Protein AF-0000000068892851 (afdb_homodimer)

Sequence (352 aa):
MAGFFKTVTFMVLVFAAVVSAEDYEVGDDAKWARPSDLEFYNTWASKKTFLVGDVLDFEFDAERHDVAIVTADEYENCEKETPLSLIKTSPAKIMLNDTGPIYFICTSADHCRFGQKLTVNVVDDASGAGGHSGAGTTAPTGSGETAAPLPAESTASSLGGASFMVALVSAAVALFMAGFFKTVTFMVLVFAAVVSAEDYEVGDDAKWARPSDLEFYNTWASKKTFLVGDVLDFEFDAERHDVAIVTADEYENCEKETPLSLIKTSPAKIMLNDTGPIYFICTSADHCRFGQKLTVNVVDDASGAGGHSGAGTTAPTGSGETAAPLPAESTASSLGGASFMVALVSAAVALF

Structure (mmCIF, N/CA/C/O backbone):
data_AF-0000000068892851-model_v1
#
loop_
_entity.id
_entity.type
_entity.pdbx_description
1 polymer 'BnaA02g04760D protein'
#
loop_
_atom_site.group_PDB
_atom_site.id
_atom_site.type_symbol
_atom_site.label_atom_id
_atom_site.label_alt_id
_atom_site.label_comp_id
_atom_site.label_asym_id
_atom_site.label_entity_id
_atom_site.label_seq_id
_atom_site.pdbx_PDB_ins_code
_atom_site.Cartn_x
_atom_site.Cartn_y
_atom_site.Cartn_z
_atom_site.occupancy
_atom_site.B_iso_or_equiv
_atom_site.auth_seq_id
_atom_site.auth_comp_id
_atom_site.auth_asym_id
_atom_site.auth_atom_id
_atom_site.pdbx_PDB_model_num
ATOM 1 N N . MET A 1 1 ? 22.141 58.062 37.875 1 38.12 1 MET A N 1
ATOM 2 C CA . MET A 1 1 ? 22.781 57.156 36.938 1 38.12 1 MET A CA 1
ATOM 3 C C . MET A 1 1 ? 21.984 55.875 36.812 1 38.12 1 MET A C 1
ATOM 5 O O . MET A 1 1 ? 22.047 55 37.656 1 38.12 1 MET A O 1
ATOM 9 N N . ALA A 1 2 ? 20.766 55.938 36.281 1 55.62 2 ALA A N 1
ATOM 10 C CA . ALA A 1 2 ? 19.859 54.844 35.969 1 55.62 2 ALA A CA 1
ATOM 11 C C . ALA A 1 2 ? 20.5 53.875 35 1 55.62 2 ALA A C 1
ATOM 13 O O . ALA A 1 2 ? 20.906 54.25 33.906 1 55.62 2 ALA A O 1
ATOM 14 N N . GLY A 1 3 ? 21.25 52.844 35.5 1 48.12 3 GLY A N 1
ATOM 15 C CA . GLY A 1 3 ? 21.859 51.781 34.719 1 48.12 3 GLY A CA 1
ATOM 16 C C . GLY A 1 3 ? 20.844 51.031 33.844 1 48.12 3 GLY A C 1
ATOM 17 O O . GLY A 1 3 ? 19.812 50.562 34.312 1 48.12 3 GLY A O 1
ATOM 18 N N . PHE A 1 4 ? 20.734 51.312 32.5 1 57 4 PHE A N 1
ATOM 19 C CA . PHE A 1 4 ? 20 50.562 31.484 1 57 4 PHE A CA 1
ATOM 20 C C . PHE A 1 4 ? 20.469 49.125 31.438 1 57 4 PHE A C 1
ATOM 22 O O . PHE A 1 4 ? 21.641 48.844 31.125 1 57 4 PHE A O 1
ATOM 29 N N . PHE A 1 5 ? 19.859 48.281 32.312 1 58.06 5 PHE A N 1
ATOM 30 C CA . PHE A 1 5 ? 20.078 46.844 32.125 1 58.06 5 PHE A CA 1
ATOM 31 C C . PHE A 1 5 ? 19.594 46.406 30.766 1 58.06 5 PHE A C 1
ATOM 33 O O . PHE A 1 5 ? 18.406 46.531 30.453 1 58.06 5 PHE A O 1
ATOM 40 N N . LYS A 1 6 ? 20.516 46.344 29.844 1 60.72 6 LYS A N 1
ATOM 41 C CA . LYS A 1 6 ? 20.219 45.75 28.547 1 60.72 6 LYS A CA 1
ATOM 42 C C . LYS A 1 6 ? 19.953 44.25 28.688 1 60.72 6 LYS A C 1
ATOM 44 O O . LYS A 1 6 ? 20.812 43.5 29.188 1 60.72 6 LYS A O 1
ATOM 49 N N . THR A 1 7 ? 18.672 43.781 28.672 1 60.72 7 THR A N 1
ATOM 50 C CA . THR A 1 7 ? 18.328 42.375 28.562 1 60.72 7 THR A CA 1
ATOM 51 C C . THR A 1 7 ? 18.688 41.812 27.188 1 60.72 7 THR A C 1
ATOM 53 O O . THR A 1 7 ? 18.234 42.344 26.172 1 60.72 7 THR A O 1
ATOM 56 N N . VAL A 1 8 ? 19.797 41.062 27.047 1 60.16 8 VAL A N 1
ATOM 57 C CA . VAL A 1 8 ? 20.094 40.312 25.844 1 60.16 8 VAL A CA 1
ATOM 58 C C . VAL A 1 8 ? 19.203 39.062 25.781 1 60.16 8 VAL A C 1
ATOM 60 O O . VAL A 1 8 ? 19.234 38.219 26.672 1 60.16 8 VAL A O 1
ATOM 63 N N . THR A 1 9 ? 18.062 39.094 25.031 1 60.22 9 THR A N 1
ATOM 64 C CA . THR A 1 9 ? 17.25 37.906 24.734 1 60.22 9 THR A CA 1
ATOM 65 C C . THR A 1 9 ? 17.953 37.031 23.719 1 60.22 9 THR A C 1
ATOM 67 O O . THR A 1 9 ? 18.25 37.469 22.594 1 60.22 9 THR A O 1
ATOM 70 N N . PHE A 1 10 ? 18.594 35.906 24.141 1 56.84 10 PHE A N 1
ATOM 71 C CA . PHE A 1 10 ? 19.141 34.906 23.234 1 56.84 10 PHE A CA 1
ATOM 72 C C . PHE A 1 10 ? 18.031 34.031 22.672 1 56.84 10 PHE A C 1
ATOM 74 O O . PHE A 1 10 ? 17.375 33.281 23.422 1 56.84 10 PHE A O 1
ATOM 81 N N . MET A 1 11 ? 17.5 34.281 21.5 1 56.59 11 MET A N 1
ATOM 82 C CA . MET A 1 11 ? 16.578 33.375 20.781 1 56.59 11 MET A CA 1
ATOM 83 C C . MET A 1 11 ? 17.297 32.125 20.297 1 56.59 11 MET A C 1
ATOM 85 O O . MET A 1 11 ? 18.234 32.219 19.5 1 56.59 11 MET A O 1
ATOM 89 N N . VAL A 1 12 ? 17.188 30.984 21.094 1 56.31 12 VAL A N 1
ATOM 90 C CA . VAL A 1 12 ? 17.688 29.688 20.609 1 56.31 12 VAL A CA 1
ATOM 91 C C . VAL A 1 12 ? 16.781 29.172 19.5 1 56.31 12 VAL A C 1
ATOM 93 O O . VAL A 1 12 ? 15.602 28.891 19.719 1 56.31 12 VAL A O 1
ATOM 96 N N . LEU A 1 13 ? 17.156 29.344 18.219 1 55.28 13 LEU A N 1
ATOM 97 C CA . LEU A 1 13 ? 16.5 28.703 17.078 1 55.28 13 LEU A CA 1
ATOM 98 C C . LEU A 1 13 ? 16.781 27.203 17.078 1 55.28 13 LEU A C 1
ATOM 100 O O . LEU A 1 13 ? 17.922 26.781 16.891 1 55.28 13 LEU A O 1
ATOM 104 N N . VAL A 1 14 ? 15.906 26.391 17.812 1 56.41 14 VAL A N 1
ATOM 105 C CA . VAL A 1 14 ? 16 24.953 17.703 1 56.41 14 VAL A CA 1
ATOM 106 C C . VAL A 1 14 ? 15.547 24.5 16.312 1 56.41 14 VAL A C 1
ATOM 108 O O . VAL A 1 14 ? 14.383 24.688 15.953 1 56.41 14 VAL A O 1
ATOM 111 N N . PHE A 1 15 ? 16.469 24.266 15.375 1 52.94 15 PHE A N 1
ATOM 112 C CA . PHE A 1 15 ? 16.172 23.656 14.086 1 52.94 15 PHE A CA 1
ATOM 113 C C . PHE A 1 15 ? 15.852 22.172 14.242 1 52.94 15 PHE A C 1
ATOM 115 O O . PHE A 1 15 ? 16.766 21.359 14.461 1 52.94 15 PHE A O 1
ATOM 122 N N . ALA A 1 16 ? 14.641 21.812 14.734 1 54.81 16 ALA A N 1
ATOM 123 C CA . ALA A 1 16 ? 14.273 20.406 14.672 1 54.81 16 ALA A CA 1
ATOM 124 C C . ALA A 1 16 ? 14.258 19.906 13.234 1 54.81 16 ALA A C 1
ATOM 126 O O . ALA A 1 16 ? 13.555 20.453 12.383 1 54.81 16 ALA A O 1
ATOM 127 N N . ALA A 1 17 ? 15.344 19.156 12.844 1 54.91 17 ALA A N 1
ATOM 128 C CA . ALA A 1 17 ? 15.344 18.516 11.539 1 54.91 17 ALA A CA 1
ATOM 129 C C . ALA A 1 17 ? 14.125 17.609 11.367 1 54.91 17 ALA A C 1
ATOM 131 O O . ALA A 1 17 ? 13.938 16.656 12.141 1 54.91 17 ALA A O 1
ATOM 132 N N . VAL A 1 18 ? 12.914 18.109 10.977 1 60.41 18 VAL A N 1
ATOM 133 C CA . VAL A 1 18 ? 11.766 17.297 10.617 1 60.41 18 VAL A CA 1
ATOM 134 C C . VAL A 1 18 ? 12.164 16.312 9.516 1 60.41 18 VAL A C 1
ATOM 136 O O . VAL A 1 18 ? 12.578 16.719 8.43 1 60.41 18 VAL A O 1
ATOM 139 N N . VAL A 1 19 ? 12.758 15.094 9.953 1 63.97 19 VAL A N 1
ATOM 140 C CA . VAL A 1 19 ? 12.992 14.07 8.945 1 63.97 19 VAL A CA 1
ATOM 141 C C . VAL A 1 19 ? 11.672 13.719 8.25 1 63.97 19 VAL A C 1
ATOM 143 O O . VAL A 1 19 ? 10.688 13.383 8.914 1 63.97 19 VAL A O 1
ATOM 146 N N . SER A 1 20 ? 11.484 14.258 7.047 1 76.81 20 SER A N 1
ATOM 147 C CA . SER A 1 20 ? 10.258 14.062 6.273 1 76.81 20 SER A CA 1
ATOM 148 C C . SER A 1 20 ? 10.273 12.734 5.531 1 76.81 20 SER A C 1
ATOM 150 O O . SER A 1 20 ? 11.32 12.305 5.035 1 76.81 20 SER A O 1
ATOM 152 N N . ALA A 1 21 ? 9.305 11.953 5.641 1 85.81 21 ALA A N 1
ATOM 153 C CA . ALA A 1 21 ? 9.07 10.75 4.836 1 85.81 21 ALA A CA 1
ATOM 154 C C . ALA A 1 21 ? 9.445 10.992 3.375 1 85.81 21 ALA A C 1
ATOM 156 O O . ALA A 1 21 ? 9.141 12.047 2.816 1 85.81 21 ALA A O 1
ATOM 157 N N . GLU A 1 22 ? 10.281 10.102 2.83 1 92.44 22 GLU A N 1
ATOM 158 C CA . GLU A 1 22 ? 10.703 10.203 1.436 1 92.44 22 GLU A CA 1
ATOM 159 C C . GLU A 1 22 ? 9.906 9.25 0.545 1 92.44 22 GLU A C 1
ATOM 161 O O . GLU A 1 22 ? 9.57 8.148 0.962 1 92.44 22 GLU A O 1
ATOM 166 N N . ASP A 1 23 ? 9.633 9.688 -0.634 1 94.81 23 ASP A N 1
ATOM 167 C CA . ASP A 1 23 ? 9.07 8.867 -1.704 1 94.81 23 ASP A CA 1
ATOM 168 C C . ASP A 1 23 ? 10.141 8.484 -2.727 1 94.81 23 ASP A C 1
ATOM 170 O O . ASP A 1 23 ? 10.672 9.352 -3.428 1 94.81 23 ASP A O 1
ATOM 174 N N . TYR A 1 24 ? 10.438 7.242 -2.801 1 98.06 24 TYR A N 1
ATOM 175 C CA . TYR A 1 24 ? 11.453 6.77 -3.734 1 98.06 24 TYR A CA 1
ATOM 176 C C . TYR A 1 24 ? 10.805 6.148 -4.969 1 98.06 24 TYR A C 1
ATOM 178 O O . TYR A 1 24 ? 10.023 5.203 -4.859 1 98.06 24 TYR A O 1
ATOM 186 N N . GLU A 1 25 ? 11.141 6.68 -6.121 1 98.44 25 GLU A N 1
ATOM 187 C CA . GLU A 1 25 ? 10.812 5.957 -7.348 1 98.44 25 GLU A CA 1
ATOM 188 C C . GLU A 1 25 ? 11.75 4.77 -7.555 1 98.44 25 GLU A C 1
ATOM 190 O O . GLU A 1 25 ? 12.945 4.949 -7.805 1 98.44 25 GLU A O 1
ATOM 195 N N . VAL A 1 26 ? 11.234 3.654 -7.473 1 98.88 26 VAL A N 1
ATOM 196 C CA . VAL A 1 26 ? 12.055 2.453 -7.566 1 98.88 26 VAL A CA 1
ATOM 197 C C . VAL A 1 26 ? 12.648 2.34 -8.969 1 98.88 26 VAL A C 1
ATOM 199 O O . VAL A 1 26 ? 11.914 2.344 -9.961 1 98.88 26 VAL A O 1
ATOM 202 N N . GLY A 1 27 ? 13.961 2.25 -9.023 1 98.81 27 GLY A N 1
ATOM 203 C CA . GLY A 1 27 ? 14.672 2.148 -10.289 1 98.81 27 GLY A CA 1
ATOM 204 C C . GLY A 1 27 ? 14.898 3.49 -10.953 1 98.81 27 GLY A C 1
ATOM 205 O O . GLY A 1 27 ? 15.539 3.566 -12.008 1 98.81 27 GLY A O 1
ATOM 206 N N . ASP A 1 28 ? 14.328 4.523 -10.398 1 98.31 28 ASP A N 1
ATOM 207 C CA . ASP A 1 28 ? 14.445 5.871 -10.953 1 98.31 28 ASP A CA 1
ATOM 208 C C . ASP A 1 28 ? 13.992 5.91 -12.406 1 98.31 28 ASP A C 1
ATOM 210 O O . ASP A 1 28 ? 12.875 5.512 -12.727 1 98.31 28 ASP A O 1
ATOM 214 N N . ASP A 1 29 ? 14.859 6.242 -13.328 1 97.94 29 ASP A N 1
ATOM 215 C CA . ASP A 1 29 ? 14.484 6.395 -14.727 1 97.94 29 ASP A CA 1
ATOM 216 C C . ASP A 1 29 ? 14.164 5.043 -15.359 1 97.94 29 ASP A C 1
ATOM 218 O O . ASP A 1 29 ? 13.367 4.961 -16.297 1 97.94 29 ASP A O 1
ATOM 222 N N . ALA A 1 30 ? 14.727 4.051 -14.844 1 98.38 30 ALA A N 1
ATOM 223 C CA . ALA A 1 30 ? 14.508 2.717 -15.398 1 98.38 30 ALA A CA 1
ATOM 224 C C . ALA A 1 30 ? 13.141 2.174 -15.008 1 98.38 30 ALA A C 1
ATOM 226 O O . ALA A 1 30 ? 12.656 1.201 -15.602 1 98.38 30 ALA A O 1
ATOM 227 N N . LYS A 1 31 ? 12.523 2.793 -14.008 1 98.69 31 LYS A N 1
ATOM 228 C CA . LYS A 1 31 ? 11.25 2.314 -13.477 1 98.69 31 LYS A CA 1
ATOM 229 C C . LYS A 1 31 ? 11.336 0.841 -13.086 1 98.69 31 LYS A C 1
ATOM 231 O O . LYS A 1 31 ? 12.43 0.312 -12.883 1 98.69 31 LYS A O 1
ATOM 236 N N . TRP A 1 32 ? 10.258 0.193 -12.742 1 98.94 32 TRP A N 1
ATOM 237 C CA . TRP A 1 32 ? 10.195 -1.222 -12.398 1 98.94 32 TRP A CA 1
ATOM 238 C C . TRP A 1 32 ? 9.922 -2.076 -13.625 1 98.94 32 TRP A C 1
ATOM 240 O O . TRP A 1 32 ? 8.773 -2.201 -14.062 1 98.94 32 TRP A O 1
ATOM 250 N N . ALA A 1 33 ? 10.93 -2.598 -14.18 1 98.81 33 ALA A N 1
ATOM 251 C CA . ALA A 1 33 ? 10.953 -3.438 -15.375 1 98.81 33 ALA A CA 1
ATOM 252 C C . ALA A 1 33 ? 12.102 -4.438 -15.328 1 98.81 33 ALA A C 1
ATOM 254 O O . ALA A 1 33 ? 12.977 -4.34 -14.469 1 98.81 33 ALA A O 1
ATOM 255 N N . ARG A 1 34 ? 12.039 -5.422 -16.219 1 98.5 34 ARG A N 1
ATOM 256 C CA . ARG A 1 34 ? 13.164 -6.352 -16.281 1 98.5 34 ARG A CA 1
ATOM 257 C C . ARG A 1 34 ? 14.453 -5.621 -16.641 1 98.5 34 ARG A C 1
ATOM 259 O O . ARG A 1 34 ? 14.547 -4.988 -17.688 1 98.5 34 ARG A O 1
ATOM 266 N N . PRO A 1 35 ? 15.469 -5.77 -15.828 1 98.56 35 PRO A N 1
ATOM 267 C CA . PRO A 1 35 ? 16.719 -5.055 -16.109 1 98.56 35 PRO A CA 1
ATOM 268 C C . PRO A 1 35 ? 17.688 -5.867 -16.953 1 98.56 35 PRO A C 1
ATOM 270 O O . PRO A 1 35 ? 17.469 -7.059 -17.188 1 98.56 35 PRO A O 1
ATOM 273 N N . SER A 1 36 ? 18.719 -5.109 -17.359 1 97.62 36 SER A N 1
ATOM 274 C CA . SER A 1 36 ? 19.781 -5.805 -18.078 1 97.62 36 SER A CA 1
ATOM 275 C C . SER A 1 36 ? 20.797 -6.418 -17.109 1 97.62 36 SER A C 1
ATOM 277 O O . SER A 1 36 ? 21.453 -7.406 -17.438 1 97.62 36 SER A O 1
ATOM 279 N N . ASP A 1 37 ? 20.891 -5.816 -15.969 1 98.12 37 ASP A N 1
ATOM 280 C CA . ASP A 1 37 ? 21.766 -6.285 -14.891 1 98.12 37 ASP A CA 1
ATOM 281 C C . ASP A 1 37 ? 20.953 -6.969 -13.789 1 98.12 37 ASP A C 1
ATOM 283 O O . ASP A 1 37 ? 20.031 -6.383 -13.234 1 98.12 37 ASP A O 1
ATOM 287 N N . LEU A 1 38 ? 21.391 -8.234 -13.414 1 98.38 38 LEU A N 1
ATOM 288 C CA . LEU A 1 38 ? 20.641 -9.031 -12.453 1 98.38 38 LEU A CA 1
ATOM 289 C C . LEU A 1 38 ? 20.578 -8.336 -11.094 1 98.38 38 LEU A C 1
ATOM 291 O O . LEU A 1 38 ? 19.672 -8.594 -10.305 1 98.38 38 LEU A O 1
ATOM 295 N N . GLU A 1 39 ? 21.578 -7.43 -10.773 1 98.62 39 GLU A N 1
ATOM 296 C CA . GLU A 1 39 ? 21.656 -6.805 -9.453 1 98.62 39 GLU A CA 1
ATOM 297 C C . GLU A 1 39 ? 21.203 -5.348 -9.508 1 98.62 39 GLU A C 1
ATOM 299 O O . GLU A 1 39 ? 21.453 -4.582 -8.57 1 98.62 39 GLU A O 1
ATOM 304 N N . PHE A 1 40 ? 20.562 -4.977 -10.547 1 98.88 40 PHE A N 1
ATOM 305 C CA . PHE A 1 40 ? 20.25 -3.574 -10.805 1 98.88 40 PHE A CA 1
ATOM 306 C C . PHE A 1 40 ? 19.516 -2.953 -9.625 1 98.88 40 PHE A C 1
ATOM 308 O O . PHE A 1 40 ? 19.938 -1.932 -9.086 1 98.88 40 PHE A O 1
ATOM 315 N N . TYR A 1 41 ? 18.438 -3.529 -9.188 1 98.94 41 TYR A N 1
ATOM 316 C CA . TYR A 1 41 ? 17.578 -2.916 -8.172 1 98.94 41 TYR A CA 1
ATOM 317 C C . TYR A 1 41 ? 18.25 -2.941 -6.805 1 98.94 41 TYR A C 1
ATOM 319 O O . TYR A 1 41 ? 18.094 -2.014 -6.012 1 98.94 41 TYR A O 1
ATOM 327 N N . ASN A 1 42 ? 18.969 -3.975 -6.531 1 98.88 42 ASN A N 1
ATOM 328 C CA . ASN A 1 42 ? 19.672 -4.004 -5.25 1 98.88 42 ASN A CA 1
ATOM 329 C C . ASN A 1 42 ? 20.797 -2.98 -5.211 1 98.88 42 ASN A C 1
ATOM 331 O O . ASN A 1 42 ? 21.078 -2.398 -4.164 1 98.88 42 ASN A O 1
ATOM 335 N N . THR A 1 43 ? 21.406 -2.801 -6.348 1 98.81 43 THR A N 1
ATOM 336 C CA . THR A 1 43 ? 22.391 -1.726 -6.438 1 98.81 43 THR A CA 1
ATOM 337 C C . THR A 1 43 ? 21.719 -0.366 -6.254 1 98.81 43 THR A C 1
ATOM 339 O O . THR A 1 43 ? 22.25 0.494 -5.535 1 98.81 43 THR A O 1
ATOM 342 N N . TRP A 1 44 ? 20.641 -0.116 -6.852 1 98.81 44 TRP A N 1
ATOM 343 C CA . TRP A 1 44 ? 19.844 1.095 -6.676 1 98.81 44 TRP A CA 1
ATOM 344 C C . TRP A 1 44 ? 19.531 1.335 -5.199 1 98.81 44 TRP A C 1
ATOM 346 O O . TRP A 1 44 ? 19.688 2.451 -4.699 1 98.81 44 TRP A O 1
ATOM 356 N N . ALA A 1 45 ? 19.156 0.275 -4.473 1 98.75 45 ALA A N 1
ATOM 357 C CA . ALA A 1 45 ? 18.734 0.377 -3.078 1 98.75 45 ALA A CA 1
ATOM 358 C C . ALA A 1 45 ? 19.922 0.608 -2.158 1 98.75 45 ALA A C 1
ATOM 360 O O . ALA A 1 45 ? 19.797 1.265 -1.12 1 98.75 45 ALA A O 1
ATOM 361 N N . SER A 1 46 ? 21.031 0.084 -2.539 1 98.19 46 SER A N 1
ATOM 362 C CA . SER A 1 46 ? 22.203 0.141 -1.677 1 98.19 46 SER A CA 1
ATOM 363 C C . SER A 1 46 ? 22.672 1.579 -1.47 1 98.19 46 SER A C 1
ATOM 365 O O . SER A 1 46 ? 23.453 1.861 -0.55 1 98.19 46 SER A O 1
ATOM 367 N N . LYS A 1 47 ? 22.188 2.482 -2.195 1 97.5 47 LYS A N 1
ATOM 368 C CA . LYS A 1 47 ? 22.609 3.879 -2.131 1 97.5 47 LYS A CA 1
ATOM 369 C C . LYS A 1 47 ? 21.656 4.707 -1.287 1 97.5 47 LYS A C 1
ATOM 371 O O . LYS A 1 47 ? 21.75 5.934 -1.238 1 97.5 47 LYS A O 1
ATOM 376 N N . LYS A 1 48 ? 20.812 4.031 -0.644 1 97.38 48 LYS A N 1
ATOM 377 C CA . LYS A 1 48 ? 19.75 4.715 0.085 1 97.38 48 LYS A CA 1
ATOM 378 C C . LYS A 1 48 ? 19.594 4.145 1.49 1 97.38 48 LYS A C 1
ATOM 380 O O . LYS A 1 48 ? 19.969 3 1.748 1 97.38 48 LYS A O 1
ATOM 385 N N . THR A 1 49 ? 19.109 4.992 2.369 1 96.44 49 THR A N 1
ATOM 386 C CA . THR A 1 49 ? 18.609 4.566 3.672 1 96.44 49 THR A CA 1
ATOM 387 C C . THR A 1 49 ? 17.094 4.676 3.734 1 96.44 49 THR A C 1
ATOM 389 O O . THR A 1 49 ? 16.547 5.762 3.557 1 96.44 49 THR A O 1
ATOM 392 N N . PHE A 1 50 ? 16.5 3.627 3.918 1 97.5 50 PHE A N 1
ATOM 393 C CA . PHE A 1 50 ? 15.039 3.586 3.971 1 97.5 50 PHE A CA 1
ATOM 394 C C . PHE A 1 50 ? 14.547 3.629 5.414 1 97.5 50 PHE A C 1
ATOM 396 O O . PHE A 1 50 ? 14.922 2.783 6.227 1 97.5 50 PHE A O 1
ATOM 403 N N . LEU A 1 51 ? 13.68 4.547 5.676 1 96.19 51 LEU A N 1
ATOM 404 C CA . LEU A 1 51 ? 13.156 4.742 7.027 1 96.19 51 LEU A CA 1
ATOM 405 C C . LEU A 1 51 ? 11.688 4.328 7.105 1 96.19 51 LEU A C 1
ATOM 407 O O . LEU A 1 51 ? 10.969 4.387 6.105 1 96.19 51 LEU A O 1
ATOM 411 N N . VAL A 1 52 ? 11.336 3.904 8.312 1 93.81 52 VAL A N 1
ATOM 412 C CA . VAL A 1 52 ? 9.906 3.732 8.547 1 93.81 52 VAL A CA 1
ATOM 413 C C . VAL A 1 52 ? 9.164 5.004 8.148 1 93.81 52 VAL A C 1
ATOM 415 O O . VAL A 1 52 ? 9.586 6.109 8.484 1 93.81 52 VAL A O 1
ATOM 418 N N . GLY A 1 53 ? 8.086 4.859 7.348 1 91.56 53 GLY A N 1
ATOM 419 C CA . GLY A 1 53 ? 7.305 5.996 6.891 1 91.56 53 GLY A CA 1
ATOM 420 C C . GLY A 1 53 ? 7.586 6.379 5.449 1 91.56 53 GLY A C 1
ATOM 421 O O . GLY A 1 53 ? 6.781 7.059 4.812 1 91.56 53 GLY A O 1
ATOM 422 N N . ASP A 1 54 ? 8.727 5.984 4.93 1 95.62 54 ASP A N 1
ATOM 423 C CA . ASP A 1 54 ? 9.023 6.207 3.518 1 95.62 54 ASP A CA 1
ATOM 424 C C . ASP A 1 54 ? 8.055 5.438 2.623 1 95.62 54 ASP A C 1
ATOM 426 O O . ASP A 1 54 ? 7.336 4.555 3.094 1 95.62 54 ASP A O 1
ATOM 430 N N . VAL A 1 55 ? 8.047 5.887 1.357 1 96.88 55 VAL A N 1
ATOM 431 C CA . VAL A 1 55 ? 7.191 5.238 0.37 1 96.88 55 VAL A CA 1
ATOM 432 C C . VAL A 1 55 ? 8.031 4.789 -0.825 1 96.88 55 VAL A C 1
ATOM 434 O O . VAL A 1 55 ? 8.898 5.527 -1.293 1 96.88 55 VAL A O 1
ATOM 437 N N . LEU A 1 56 ? 7.832 3.529 -1.23 1 98.56 56 LEU A N 1
ATOM 438 C CA . LEU A 1 56 ? 8.352 3.059 -2.512 1 98.56 56 LEU A CA 1
ATOM 439 C C . LEU A 1 56 ? 7.293 3.193 -3.604 1 98.56 56 LEU A C 1
ATOM 441 O O . LEU A 1 56 ? 6.172 2.705 -3.453 1 98.56 56 LEU A O 1
ATOM 445 N N . ASP A 1 57 ? 7.668 3.859 -4.645 1 98.31 57 ASP A N 1
ATOM 446 C CA . ASP A 1 57 ? 6.797 4.086 -5.797 1 98.31 57 ASP A CA 1
ATOM 447 C C . ASP A 1 57 ? 7.242 3.246 -6.992 1 98.31 57 ASP A C 1
ATOM 449 O O . ASP A 1 57 ? 8.258 3.541 -7.621 1 98.31 57 ASP A O 1
ATOM 453 N N . PHE A 1 58 ? 6.508 2.189 -7.336 1 98.75 58 PHE A N 1
ATOM 454 C CA . PHE A 1 58 ? 6.797 1.318 -8.469 1 98.75 58 PHE A CA 1
ATOM 455 C C . PHE A 1 58 ? 5.969 1.723 -9.688 1 98.75 58 PHE A C 1
ATOM 457 O O . PHE A 1 58 ? 4.762 1.484 -9.727 1 98.75 58 PHE A O 1
ATOM 464 N N . GLU A 1 59 ? 6.594 2.283 -10.617 1 98.62 59 GLU A N 1
ATOM 465 C CA . GLU A 1 59 ? 5.965 2.533 -11.914 1 98.62 59 GLU A CA 1
ATOM 466 C C . GLU A 1 59 ? 6.312 1.437 -12.914 1 98.62 59 GLU A C 1
ATOM 468 O O . GLU A 1 59 ? 7.484 1.087 -13.078 1 98.62 59 GLU A O 1
ATOM 473 N N . PHE A 1 60 ? 5.281 0.853 -13.555 1 98.75 60 PHE A N 1
ATOM 474 C CA . PHE A 1 60 ? 5.539 -0.259 -14.461 1 98.75 60 PHE A CA 1
ATOM 475 C C . PHE A 1 60 ? 4.43 -0.384 -15.5 1 98.75 60 PHE A C 1
ATOM 477 O O . PHE A 1 60 ? 3.391 0.269 -15.383 1 98.75 60 PHE A O 1
ATOM 484 N N . ASP A 1 61 ? 4.652 -1.142 -16.562 1 98.56 61 ASP A N 1
ATOM 485 C CA . ASP A 1 61 ? 3.619 -1.586 -17.484 1 98.56 61 ASP A CA 1
ATOM 486 C C . ASP A 1 61 ? 2.748 -2.674 -16.859 1 98.56 61 ASP A C 1
ATOM 488 O O . ASP A 1 61 ? 3.162 -3.83 -16.766 1 98.56 61 ASP A O 1
ATOM 492 N N . ALA A 1 62 ? 1.539 -2.303 -16.562 1 97.44 62 ALA A N 1
ATOM 493 C CA . ALA A 1 62 ? 0.666 -3.18 -15.781 1 97.44 62 ALA A CA 1
ATOM 494 C C . ALA A 1 62 ? 0.268 -4.41 -16.594 1 97.44 62 ALA A C 1
ATOM 496 O O . ALA A 1 62 ? -0.218 -5.398 -16.031 1 97.44 62 ALA A O 1
ATOM 497 N N . GLU A 1 63 ? 0.432 -4.395 -17.844 1 97.56 63 GLU A N 1
ATOM 498 C CA . GLU A 1 63 ? 0.158 -5.562 -18.688 1 97.56 63 GLU A CA 1
ATOM 499 C C . GLU A 1 63 ? 1.309 -6.562 -18.625 1 97.56 63 GLU A C 1
ATOM 501 O O . GLU A 1 63 ? 1.152 -7.719 -19.031 1 97.56 63 GLU A O 1
ATOM 506 N N . ARG A 1 64 ? 2.4 -6.168 -18.062 1 98.31 64 ARG A N 1
ATOM 507 C CA . ARG A 1 64 ? 3.594 -6.996 -18.203 1 98.31 64 ARG A CA 1
ATOM 508 C C . ARG A 1 64 ? 4.215 -7.297 -16.844 1 98.31 64 ARG A C 1
ATOM 510 O O . ARG A 1 64 ? 4.98 -8.258 -16.719 1 98.31 64 ARG A O 1
ATOM 517 N N . HIS A 1 65 ? 3.953 -6.383 -15.938 1 98.75 65 HIS A N 1
ATOM 518 C CA . HIS A 1 65 ? 4.641 -6.512 -14.656 1 98.75 65 HIS A CA 1
ATOM 519 C C . HIS A 1 65 ? 3.668 -6.352 -13.492 1 98.75 65 HIS A C 1
ATOM 521 O O . HIS A 1 65 ? 2.535 -5.906 -13.68 1 98.75 65 HIS A O 1
ATOM 527 N N . ASP A 1 66 ? 4.051 -6.758 -12.352 1 98.75 66 ASP A N 1
ATOM 528 C CA . ASP A 1 66 ? 3.396 -6.551 -11.062 1 98.75 66 ASP A CA 1
ATOM 529 C C . ASP A 1 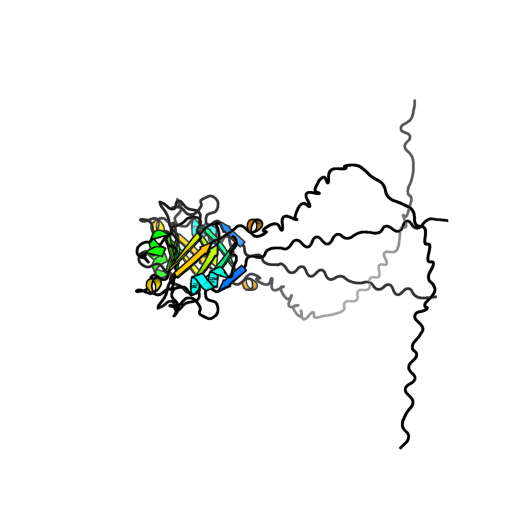66 ? 4.426 -6.375 -9.945 1 98.75 66 ASP A C 1
ATOM 531 O O . ASP A 1 66 ? 5.629 -6.336 -10.203 1 98.75 66 ASP A O 1
ATOM 535 N N . VAL A 1 67 ? 3.975 -6.105 -8.742 1 98.88 67 VAL A N 1
ATOM 536 C CA . VAL A 1 67 ? 4.836 -6.043 -7.566 1 98.88 67 VAL A CA 1
ATOM 537 C C . VAL A 1 67 ? 4.305 -6.98 -6.484 1 98.88 67 VAL A C 1
ATOM 539 O O . VAL A 1 67 ? 3.17 -6.832 -6.027 1 98.88 67 VAL A O 1
ATOM 542 N N . ALA A 1 68 ? 5.156 -7.902 -6.094 1 98.81 68 ALA A N 1
ATOM 543 C CA . ALA A 1 68 ? 4.809 -8.805 -5 1 98.81 68 ALA A CA 1
ATOM 544 C C . ALA A 1 68 ? 5.789 -8.672 -3.84 1 98.81 68 ALA A C 1
ATOM 546 O O . ALA A 1 68 ? 6.988 -8.477 -4.055 1 98.81 68 ALA A O 1
ATOM 547 N N . ILE A 1 69 ? 5.254 -8.703 -2.674 1 98.69 69 ILE A N 1
ATOM 548 C CA . ILE A 1 69 ? 6.07 -8.922 -1.485 1 98.69 69 ILE A CA 1
ATOM 549 C C . ILE A 1 69 ? 6.047 -10.406 -1.112 1 98.69 69 ILE A C 1
ATOM 551 O O . ILE A 1 69 ? 4.977 -11.016 -1.036 1 98.69 69 ILE A O 1
ATOM 555 N N . VAL A 1 70 ? 7.262 -10.93 -0.931 1 98.75 70 VAL A N 1
ATOM 556 C CA . VAL A 1 70 ? 7.391 -12.359 -0.688 1 98.75 70 VAL A CA 1
ATOM 557 C C . VAL A 1 70 ? 8.297 -12.602 0.513 1 98.75 70 VAL A C 1
ATOM 559 O O . VAL A 1 70 ? 8.875 -11.664 1.063 1 98.75 70 VAL A O 1
ATOM 562 N N . THR A 1 71 ? 8.32 -13.867 0.946 1 98.25 71 THR A N 1
ATOM 563 C CA . THR A 1 71 ? 9.25 -14.242 2.006 1 98.25 71 THR A CA 1
ATOM 564 C C . THR A 1 71 ? 10.688 -14.227 1.492 1 98.25 71 THR A C 1
ATOM 566 O O . THR A 1 71 ? 10.922 -14.203 0.282 1 98.25 71 THR A O 1
ATOM 569 N N . ALA A 1 72 ? 11.633 -14.289 2.447 1 98.5 72 ALA A N 1
ATOM 570 C CA . ALA A 1 72 ? 13.047 -14.336 2.084 1 98.5 72 ALA A CA 1
ATOM 571 C C . ALA A 1 72 ? 13.352 -15.547 1.209 1 98.5 72 ALA A C 1
ATOM 573 O O . ALA A 1 72 ? 14.062 -15.438 0.21 1 98.5 72 ALA A O 1
ATOM 574 N N . ASP A 1 73 ? 12.836 -16.703 1.516 1 98.62 73 ASP A N 1
ATOM 575 C CA . ASP A 1 73 ? 13.055 -17.938 0.757 1 98.62 73 ASP A CA 1
ATOM 576 C C . ASP A 1 73 ? 12.469 -17.812 -0.649 1 98.62 73 ASP A C 1
ATOM 578 O O . ASP A 1 73 ? 13.094 -18.234 -1.623 1 98.62 73 ASP A O 1
ATOM 582 N N . GLU A 1 74 ? 11.289 -17.312 -0.734 1 98.75 74 GLU A N 1
ATOM 583 C CA . GLU A 1 74 ? 10.648 -17.125 -2.035 1 98.75 74 GLU A CA 1
ATOM 584 C C . GLU A 1 74 ? 11.422 -16.141 -2.9 1 98.75 74 GLU A C 1
ATOM 586 O O . GLU A 1 74 ? 11.516 -16.312 -4.117 1 98.75 74 GLU A O 1
ATOM 591 N N . TYR A 1 75 ? 11.898 -15.133 -2.289 1 98.81 75 TYR A N 1
ATOM 592 C CA . TYR A 1 75 ? 12.742 -14.164 -2.982 1 98.81 75 TYR A CA 1
ATOM 593 C C . TYR A 1 75 ? 13.977 -14.836 -3.572 1 98.81 75 TYR A C 1
ATOM 595 O O . TYR A 1 75 ? 14.297 -14.633 -4.746 1 98.81 75 TYR A O 1
ATOM 603 N N . GLU A 1 76 ? 14.688 -15.609 -2.768 1 98.75 76 GLU A N 1
ATOM 604 C CA . GLU A 1 76 ? 15.922 -16.266 -3.186 1 98.75 76 GLU A CA 1
ATOM 605 C C . GLU A 1 76 ? 15.68 -17.219 -4.352 1 98.75 76 GLU A C 1
ATOM 607 O O . GLU A 1 76 ? 16.516 -17.328 -5.254 1 98.75 76 GLU A O 1
ATOM 612 N N . ASN A 1 77 ? 14.484 -17.766 -4.391 1 98.69 77 ASN A N 1
ATOM 613 C CA . ASN A 1 77 ? 14.211 -18.812 -5.371 1 98.69 77 ASN A CA 1
ATOM 614 C C . ASN A 1 77 ? 13.219 -18.344 -6.43 1 98.69 77 ASN A C 1
ATOM 616 O O . ASN A 1 77 ? 12.82 -19.125 -7.297 1 98.69 77 ASN A O 1
ATOM 620 N N . CYS A 1 78 ? 12.805 -17.172 -6.316 1 98.75 78 CYS A N 1
ATOM 621 C CA . CYS A 1 78 ? 11.805 -16.594 -7.203 1 98.75 78 CYS A CA 1
ATOM 622 C C . CYS A 1 78 ? 10.539 -17.438 -7.234 1 98.75 78 CYS A C 1
ATOM 624 O O . CYS A 1 78 ? 10.031 -17.766 -8.305 1 98.75 78 CYS A O 1
ATOM 626 N N . GLU A 1 79 ? 10.148 -17.828 -6.047 1 98.56 79 GLU A N 1
ATOM 627 C CA . GLU A 1 79 ? 8.859 -18.5 -5.902 1 98.56 79 GLU A CA 1
ATOM 628 C C . GLU A 1 79 ? 7.723 -17.484 -5.82 1 98.56 79 GLU A C 1
ATOM 630 O O . GLU A 1 79 ? 7.742 -16.578 -4.977 1 98.56 79 GLU A O 1
ATOM 635 N N . LYS A 1 80 ? 6.707 -17.641 -6.652 1 97.06 80 LYS A N 1
ATOM 636 C CA . LYS A 1 80 ? 5.773 -16.531 -6.871 1 97.06 80 LYS A CA 1
ATOM 637 C C . LYS A 1 80 ? 4.332 -16.984 -6.676 1 97.06 80 LYS A C 1
ATOM 639 O O . LYS A 1 80 ? 3.395 -16.25 -6.969 1 97.06 80 LYS A O 1
ATOM 644 N N . GLU A 1 81 ? 4.043 -18.109 -6.191 1 95.62 81 GLU A N 1
ATOM 645 C CA . GLU A 1 81 ? 2.711 -18.703 -6.211 1 95.62 81 GLU A CA 1
ATOM 646 C C . GLU A 1 81 ? 1.835 -18.141 -5.102 1 95.62 81 GLU A C 1
ATOM 648 O O . GLU A 1 81 ? 0.618 -18.016 -5.258 1 95.62 81 GLU A O 1
ATOM 653 N N . THR A 1 82 ? 2.383 -17.875 -3.906 1 94.19 82 THR A N 1
ATOM 654 C CA . THR A 1 82 ? 1.594 -17.422 -2.766 1 94.19 82 THR A CA 1
ATOM 655 C C . THR A 1 82 ? 2.244 -16.203 -2.109 1 94.19 82 THR A C 1
ATOM 657 O O . THR A 1 82 ? 2.588 -16.234 -0.927 1 94.19 82 THR A O 1
ATOM 660 N N . PRO A 1 83 ? 2.328 -15.109 -2.834 1 97 83 PRO A N 1
ATOM 661 C CA . PRO A 1 83 ? 2.973 -13.945 -2.23 1 97 83 PRO A CA 1
ATOM 662 C C . PRO A 1 83 ? 2.201 -13.391 -1.033 1 97 83 PRO A C 1
ATOM 664 O O . PRO A 1 83 ? 0.995 -13.617 -0.916 1 97 83 PRO A O 1
ATOM 667 N N . LEU A 1 84 ? 2.922 -12.703 -0.177 1 97.12 84 LEU A N 1
ATOM 668 C CA . LEU A 1 84 ? 2.332 -12.008 0.961 1 97.12 84 LEU A CA 1
ATOM 669 C C . LEU A 1 84 ? 1.468 -10.836 0.497 1 97.12 84 LEU A C 1
ATOM 671 O O . LEU A 1 84 ? 0.468 -10.508 1.139 1 97.12 84 LEU A O 1
ATOM 675 N N . SER A 1 85 ? 1.901 -10.25 -0.577 1 97.31 85 SER A N 1
ATOM 676 C CA . SER A 1 85 ? 1.175 -9.172 -1.23 1 97.31 85 SER A CA 1
ATOM 677 C C . SER A 1 85 ? 1.428 -9.164 -2.734 1 97.31 85 SER A C 1
ATOM 679 O O . SER A 1 85 ? 2.525 -9.492 -3.186 1 97.31 85 SER A O 1
ATOM 681 N N . LEU A 1 86 ? 0.387 -8.797 -3.449 1 98.44 86 LEU A N 1
ATOM 682 C CA . LEU A 1 86 ? 0.467 -8.68 -4.902 1 98.44 86 LEU A CA 1
ATOM 683 C C . LEU A 1 86 ? -0.303 -7.461 -5.395 1 98.44 86 LEU A C 1
ATOM 685 O O . LEU A 1 86 ? -1.472 -7.277 -5.047 1 98.44 86 LEU A O 1
ATOM 689 N N . ILE A 1 87 ? 0.346 -6.617 -6.148 1 98 87 ILE A N 1
ATOM 690 C CA . ILE A 1 87 ? -0.271 -5.434 -6.738 1 98 87 ILE A CA 1
ATOM 691 C C . ILE A 1 87 ? -0.089 -5.461 -8.258 1 98 87 ILE A C 1
ATOM 693 O O . ILE A 1 87 ? 1.039 -5.523 -8.75 1 98 87 ILE A O 1
ATOM 697 N N . LYS A 1 88 ? -1.171 -5.32 -8.961 1 97.5 88 LYS A N 1
ATOM 698 C CA . LYS A 1 88 ? -1.143 -5.48 -10.414 1 97.5 88 LYS A CA 1
ATOM 699 C C . LYS A 1 88 ? -1.43 -4.156 -11.117 1 97.5 88 LYS A C 1
ATOM 701 O O . LYS A 1 88 ? -1.451 -4.094 -12.352 1 97.5 88 LYS A O 1
ATOM 706 N N . THR A 1 89 ? -1.652 -3.156 -10.336 1 95.56 89 THR A N 1
ATOM 707 C CA . THR A 1 89 ? -1.9 -1.84 -10.914 1 95.56 89 THR A CA 1
ATOM 708 C C . THR A 1 89 ? -0.684 -0.935 -10.734 1 95.56 89 THR A C 1
ATOM 710 O O . THR A 1 89 ? 0.11 -1.125 -9.812 1 95.56 89 THR A O 1
ATOM 713 N N . SER A 1 90 ? -0.544 0.047 -11.617 1 96.75 90 SER A N 1
ATOM 714 C CA . SER A 1 90 ? 0.565 0.996 -11.617 1 96.75 90 SER A CA 1
ATOM 715 C C . SER A 1 90 ? 0.062 2.434 -11.57 1 96.75 90 SER A C 1
ATOM 717 O O . SER A 1 90 ? -0.912 2.777 -12.242 1 96.75 90 SER A O 1
ATOM 719 N N . PRO A 1 91 ? 0.741 3.305 -10.727 1 96.75 91 PRO A N 1
ATOM 720 C CA . PRO A 1 91 ? 1.857 2.967 -9.844 1 96.75 91 PRO A CA 1
ATOM 721 C C . PRO A 1 91 ? 1.407 2.234 -8.578 1 96.75 91 PRO A C 1
ATOM 723 O O . PRO A 1 91 ? 0.273 2.41 -8.125 1 96.75 91 PRO A O 1
ATOM 726 N N . ALA A 1 92 ? 2.223 1.344 -8.172 1 97.25 92 ALA A N 1
ATOM 727 C CA . ALA A 1 92 ? 2.047 0.769 -6.84 1 97.25 92 ALA A CA 1
ATOM 728 C C . ALA A 1 92 ? 2.826 1.559 -5.793 1 97.25 92 ALA A C 1
ATOM 730 O O . ALA A 1 92 ? 4.059 1.609 -5.836 1 97.25 92 ALA A O 1
ATOM 731 N N . LYS A 1 93 ? 2.172 2.166 -4.852 1 96.12 93 LYS A N 1
ATOM 732 C CA . LYS A 1 93 ? 2.816 2.881 -3.754 1 96.12 93 LYS A CA 1
ATOM 733 C C . LYS A 1 93 ? 2.744 2.08 -2.457 1 96.12 93 LYS A C 1
ATOM 735 O O . LYS A 1 93 ? 1.655 1.815 -1.944 1 96.12 93 LYS A O 1
ATOM 740 N N . ILE A 1 94 ? 3.867 1.747 -1.945 1 96.38 94 ILE A N 1
ATOM 741 C CA . ILE A 1 94 ? 3.973 0.893 -0.767 1 96.38 94 ILE A CA 1
ATOM 742 C C . ILE A 1 94 ? 4.672 1.651 0.359 1 96.38 94 ILE A C 1
ATOM 744 O O . ILE A 1 94 ? 5.836 2.035 0.228 1 96.38 94 ILE A O 1
ATOM 748 N N . MET A 1 95 ? 3.926 1.877 1.437 1 94.62 95 MET A N 1
ATOM 749 C CA . MET A 1 95 ? 4.504 2.508 2.619 1 94.62 95 MET A CA 1
ATOM 750 C C . MET A 1 95 ? 5.316 1.503 3.428 1 94.62 95 MET A C 1
ATOM 752 O O . MET A 1 95 ? 4.887 0.367 3.629 1 94.62 95 MET A O 1
ATOM 756 N N . LEU A 1 96 ? 6.484 1.918 3.848 1 95.81 96 LEU A N 1
ATOM 757 C CA . LEU A 1 96 ? 7.34 1.124 4.723 1 95.81 96 LEU A CA 1
ATOM 758 C C . LEU A 1 96 ? 6.965 1.335 6.184 1 95.81 96 LEU A C 1
ATOM 760 O O . LEU A 1 96 ? 7.266 2.381 6.762 1 95.81 96 LEU A O 1
ATOM 764 N N . ASN A 1 97 ? 6.422 0.296 6.785 1 91.88 97 ASN A N 1
ATOM 765 C CA . ASN A 1 97 ? 5.785 0.526 8.078 1 91.88 97 ASN A CA 1
ATOM 766 C C . ASN A 1 97 ? 6.594 -0.078 9.219 1 91.88 97 ASN A C 1
ATOM 768 O O . ASN A 1 97 ? 6.41 0.292 10.383 1 91.88 97 ASN A O 1
ATOM 772 N N . ASP A 1 98 ? 7.5 -1.061 8.93 1 92.94 98 ASP A N 1
ATOM 773 C CA . ASP A 1 98 ? 8.242 -1.776 9.961 1 92.94 98 ASP A CA 1
ATOM 774 C C . ASP A 1 98 ? 9.727 -1.846 9.617 1 92.94 98 ASP A C 1
ATOM 776 O O . ASP A 1 98 ? 10.102 -1.803 8.445 1 92.94 98 ASP A O 1
ATOM 780 N N . THR A 1 99 ? 10.5 -1.942 10.641 1 96.38 99 THR A N 1
ATOM 781 C CA . THR A 1 99 ? 11.93 -2.143 10.422 1 96.38 99 THR A CA 1
ATOM 782 C C . THR A 1 99 ? 12.203 -3.557 9.922 1 96.38 99 THR A C 1
ATOM 784 O O . THR A 1 99 ? 11.398 -4.465 10.141 1 96.38 99 THR A O 1
ATOM 787 N N . GLY A 1 100 ? 13.352 -3.742 9.242 1 97.81 100 GLY A N 1
ATOM 788 C CA . GLY A 1 100 ? 13.789 -5.047 8.773 1 97.81 100 GLY A CA 1
ATOM 789 C C . GLY A 1 100 ? 13.719 -5.188 7.262 1 97.81 100 GLY A C 1
ATOM 790 O O . GLY A 1 100 ? 13.352 -4.242 6.562 1 97.81 100 GLY A O 1
ATOM 791 N N . PRO A 1 101 ? 14.078 -6.34 6.793 1 98.56 101 PRO A N 1
ATOM 792 C CA . PRO A 1 101 ? 14.109 -6.535 5.344 1 98.56 101 PRO A CA 1
ATOM 793 C C . PRO A 1 101 ? 12.719 -6.75 4.746 1 98.56 101 PRO A C 1
ATOM 795 O O . PRO A 1 101 ? 11.867 -7.379 5.375 1 98.56 101 PRO A O 1
ATOM 798 N N . ILE A 1 102 ? 12.492 -6.227 3.602 1 98.75 102 ILE A N 1
ATOM 799 C CA . ILE A 1 102 ? 11.344 -6.508 2.752 1 98.75 102 ILE A CA 1
ATOM 800 C C . ILE A 1 102 ? 11.82 -6.984 1.382 1 98.75 102 ILE A C 1
ATOM 802 O O . ILE A 1 102 ? 12.781 -6.441 0.825 1 98.75 102 ILE A O 1
ATOM 806 N N . TYR A 1 103 ? 11.156 -7.945 0.819 1 98.94 103 TYR A N 1
ATOM 807 C CA . TYR A 1 103 ? 11.562 -8.586 -0.43 1 98.94 103 TYR A CA 1
ATOM 808 C C . TYR A 1 103 ? 10.492 -8.406 -1.5 1 98.94 103 TYR A C 1
ATOM 810 O O . TYR A 1 103 ? 9.359 -8.867 -1.334 1 98.94 103 TYR A O 1
ATOM 818 N N . PHE A 1 104 ? 10.859 -7.812 -2.596 1 98.94 104 PHE A N 1
ATOM 819 C CA . PHE A 1 104 ? 9.961 -7.547 -3.711 1 98.94 104 PHE A CA 1
ATOM 820 C C . PHE A 1 104 ? 10.367 -8.352 -4.941 1 98.94 104 PHE A C 1
ATOM 822 O O . PHE A 1 104 ? 11.555 -8.477 -5.238 1 98.94 104 PHE A O 1
ATOM 829 N N . ILE A 1 105 ? 9.352 -8.852 -5.668 1 98.94 105 ILE A N 1
ATOM 830 C CA . ILE A 1 105 ? 9.641 -9.469 -6.961 1 98.94 105 ILE A CA 1
ATOM 831 C C . ILE A 1 105 ? 8.539 -9.102 -7.957 1 98.94 105 ILE A C 1
ATOM 833 O O . ILE A 1 105 ? 7.453 -8.672 -7.566 1 98.94 105 ILE A O 1
ATOM 837 N N . CYS A 1 106 ? 8.82 -9.172 -9.219 1 98.94 106 CYS A N 1
ATOM 838 C CA . CYS A 1 106 ? 7.801 -9.305 -10.25 1 98.94 106 CYS A CA 1
ATOM 839 C C . CYS A 1 106 ? 7.438 -10.773 -10.469 1 98.94 106 CYS A C 1
ATOM 841 O O . CYS A 1 106 ? 8.312 -11.617 -10.656 1 98.94 106 CYS A O 1
ATOM 843 N N . THR A 1 107 ? 6.195 -11.141 -10.5 1 98.69 107 THR A N 1
ATOM 844 C CA . THR A 1 107 ? 5.797 -12.539 -10.602 1 98.69 107 THR A CA 1
ATOM 845 C C . THR A 1 107 ? 5.559 -12.93 -12.055 1 98.69 107 THR A C 1
ATOM 847 O O . THR A 1 107 ? 5.293 -14.094 -12.352 1 98.69 107 THR A O 1
ATOM 850 N N . SER A 1 108 ? 5.664 -11.969 -12.945 1 98 108 SER A N 1
ATOM 851 C CA . SER A 1 108 ? 5.387 -12.219 -14.352 1 98 108 SER A CA 1
ATOM 852 C C . SER A 1 108 ? 6.496 -13.039 -15 1 98 108 SER A C 1
ATOM 854 O O . SER A 1 108 ? 7.668 -12.664 -14.938 1 98 108 SER A O 1
ATOM 856 N N . ALA A 1 109 ? 6.027 -14.172 -15.586 1 97.62 109 ALA A N 1
ATOM 857 C CA . ALA A 1 109 ? 6.961 -15.016 -16.328 1 97.62 109 ALA A CA 1
ATOM 858 C C . ALA A 1 109 ? 8.227 -15.281 -15.523 1 97.62 109 ALA A C 1
ATOM 860 O O . ALA A 1 109 ? 8.156 -15.773 -14.398 1 97.62 109 ALA A O 1
ATOM 861 N N . ASP A 1 110 ? 9.5 -15.047 -16.109 1 98.12 110 ASP A N 1
ATOM 862 C CA . ASP A 1 110 ? 10.758 -15.305 -15.422 1 98.12 110 ASP A CA 1
ATOM 863 C C . ASP A 1 110 ? 11.445 -13.992 -15.039 1 98.12 110 ASP A C 1
ATOM 865 O O . ASP A 1 110 ? 12.664 -13.961 -14.844 1 98.12 110 ASP A O 1
ATOM 869 N N . HIS A 1 111 ? 10.641 -12.953 -14.852 1 98.88 111 HIS A N 1
ATOM 870 C CA . HIS A 1 111 ? 11.219 -11.625 -14.656 1 98.88 111 HIS A CA 1
ATOM 871 C C . HIS A 1 111 ? 12.047 -11.57 -13.383 1 98.88 111 HIS A C 1
ATOM 873 O O . HIS A 1 111 ? 13.109 -10.93 -13.352 1 98.88 111 HIS A O 1
ATOM 879 N N . CYS A 1 112 ? 11.586 -12.281 -12.406 1 98.88 112 CYS A N 1
ATOM 880 C CA . CYS A 1 112 ? 12.32 -12.328 -11.148 1 98.88 112 CYS A CA 1
ATOM 881 C C . CYS A 1 112 ? 13.703 -12.945 -11.336 1 98.88 112 CYS A C 1
ATOM 883 O O . CYS A 1 112 ? 14.695 -12.414 -10.836 1 98.88 112 CYS A O 1
ATOM 885 N N . ARG A 1 113 ? 13.75 -14 -12.023 1 98.69 113 ARG A N 1
ATOM 886 C CA . ARG A 1 113 ? 15.008 -14.711 -12.242 1 98.69 113 ARG A CA 1
ATOM 887 C C . ARG A 1 113 ? 15.977 -13.867 -13.062 1 98.69 113 ARG A C 1
ATOM 889 O O . ARG A 1 113 ? 17.188 -14.102 -13.039 1 98.69 113 ARG A O 1
ATOM 896 N N . PHE A 1 114 ? 15.398 -12.93 -13.773 1 98.56 114 PHE A N 1
ATOM 897 C CA . PHE A 1 114 ? 16.234 -12.07 -14.594 1 98.56 114 PHE A CA 1
ATOM 898 C C . PHE A 1 114 ? 16.406 -10.703 -13.938 1 98.56 114 PHE A C 1
ATOM 900 O O . PHE A 1 114 ? 16.609 -9.695 -14.625 1 98.56 114 PHE A O 1
ATOM 907 N N . GLY A 1 115 ? 16.234 -10.625 -12.656 1 98.88 115 GLY A N 1
ATOM 908 C CA . GLY A 1 115 ? 16.734 -9.508 -11.883 1 98.88 115 GLY A CA 1
ATOM 909 C C . GLY A 1 115 ? 15.664 -8.5 -11.508 1 98.88 115 GLY A C 1
ATOM 910 O O . GLY A 1 115 ? 15.953 -7.492 -10.859 1 98.88 115 GLY A O 1
ATOM 911 N N . GLN A 1 116 ? 14.414 -8.727 -11.898 1 98.94 116 GLN A N 1
ATOM 912 C CA . GLN A 1 116 ? 13.367 -7.824 -11.438 1 98.94 116 GLN A CA 1
ATOM 913 C C . GLN A 1 116 ? 12.922 -8.172 -10.016 1 98.94 116 GLN A C 1
ATOM 915 O O . GLN A 1 116 ? 11.797 -8.625 -9.812 1 98.94 116 GLN A O 1
ATOM 920 N N . LYS A 1 117 ? 13.758 -7.969 -9.109 1 98.94 117 LYS A N 1
ATOM 921 C CA . LYS A 1 117 ? 13.57 -8.203 -7.676 1 98.94 117 LYS A CA 1
ATOM 922 C C . LYS A 1 117 ? 14.414 -7.242 -6.848 1 98.94 117 LYS A C 1
ATOM 924 O O . LYS A 1 117 ? 15.453 -6.758 -7.309 1 98.94 117 LYS A O 1
ATOM 929 N N . LEU A 1 118 ? 13.953 -6.898 -5.68 1 98.94 118 LEU A N 1
ATOM 930 C CA . LEU A 1 118 ? 14.508 -5.852 -4.824 1 98.94 118 LEU A CA 1
ATOM 931 C C . LEU A 1 118 ? 14.398 -6.238 -3.354 1 98.94 118 LEU A C 1
ATOM 933 O O . LEU A 1 118 ? 13.344 -6.707 -2.908 1 98.94 118 LEU A O 1
ATOM 937 N N . THR A 1 119 ? 15.438 -6.141 -2.604 1 98.81 119 THR A N 1
ATOM 938 C CA . THR A 1 119 ? 15.391 -6.188 -1.147 1 98.81 119 THR A CA 1
ATOM 939 C C . THR A 1 119 ? 15.68 -4.812 -0.554 1 98.81 119 THR A C 1
ATOM 941 O O . THR A 1 119 ? 16.578 -4.102 -1.021 1 98.81 119 THR A O 1
ATOM 944 N N . VAL A 1 120 ? 14.914 -4.43 0.375 1 98.62 120 VAL A N 1
ATOM 945 C CA . VAL A 1 120 ? 15.148 -3.199 1.12 1 98.62 120 VAL A CA 1
ATOM 946 C C . VAL A 1 120 ? 15.234 -3.506 2.613 1 98.62 120 VAL A C 1
ATOM 948 O O . VAL A 1 120 ? 14.477 -4.332 3.131 1 98.62 120 VAL A O 1
ATOM 951 N N . ASN A 1 121 ? 16.156 -2.842 3.297 1 98.38 121 ASN A N 1
ATOM 952 C CA . ASN A 1 121 ? 16.234 -2.904 4.75 1 98.38 121 ASN A CA 1
ATOM 953 C C . ASN A 1 121 ? 15.781 -1.597 5.395 1 98.38 121 ASN A C 1
ATOM 955 O O . ASN A 1 121 ? 16.438 -0.563 5.238 1 98.38 121 ASN A O 1
ATOM 959 N N . VAL A 1 122 ? 14.703 -1.65 6.109 1 98.06 122 VAL A N 1
ATOM 960 C CA . VAL A 1 122 ? 14.094 -0.467 6.703 1 98.06 122 VAL A CA 1
ATOM 961 C C . VAL A 1 122 ? 14.625 -0.272 8.125 1 98.06 122 VAL A C 1
ATOM 963 O O . VAL A 1 122 ? 14.711 -1.229 8.898 1 98.06 122 VAL A O 1
ATOM 966 N N . VAL A 1 123 ? 14.977 0.942 8.414 1 96.75 123 VAL A N 1
ATOM 967 C CA . VAL A 1 123 ? 15.453 1.257 9.75 1 96.75 123 VAL A CA 1
ATOM 968 C C . VAL A 1 123 ? 14.617 2.387 10.352 1 96.75 123 VAL A C 1
ATOM 970 O O . VAL A 1 123 ? 13.828 3.021 9.648 1 96.75 123 VAL A O 1
ATOM 973 N N . ASP A 1 124 ? 14.648 2.576 11.633 1 91.25 124 ASP A N 1
ATOM 974 C CA . ASP A 1 124 ? 13.969 3.688 12.281 1 91.25 124 ASP A CA 1
ATOM 975 C C . ASP A 1 124 ? 14.727 4.996 12.078 1 91.25 124 ASP A C 1
ATOM 977 O O . ASP A 1 124 ? 15.922 4.984 11.758 1 91.25 124 ASP A O 1
ATOM 981 N N . ASP A 1 125 ? 13.961 6.086 11.953 1 77.5 125 ASP A N 1
ATOM 982 C CA . ASP A 1 125 ? 14.625 7.379 11.828 1 77.5 125 ASP A CA 1
ATOM 983 C C . ASP A 1 125 ? 15.758 7.52 12.836 1 77.5 125 ASP A C 1
ATOM 985 O O . ASP A 1 125 ? 16.828 8.055 12.516 1 77.5 125 ASP A O 1
ATOM 989 N N . ALA A 1 126 ? 15.461 7.223 14.055 1 63.03 126 ALA A N 1
ATOM 990 C CA . ALA A 1 126 ? 16.469 7.43 15.086 1 63.03 126 ALA A CA 1
ATOM 991 C C . ALA A 1 126 ? 17.75 6.66 14.766 1 63.03 126 ALA A C 1
ATOM 993 O O . ALA A 1 126 ? 18.844 7.094 15.117 1 63.03 126 ALA A O 1
ATOM 994 N N . SER A 1 127 ? 17.5 5.539 14.328 1 52.41 127 SER A N 1
ATOM 995 C CA . SER A 1 127 ? 18.672 4.695 14.156 1 52.41 127 SER A CA 1
ATOM 996 C C . SER A 1 127 ? 19.562 5.195 13.016 1 52.41 127 SER A C 1
ATOM 998 O O . SER A 1 127 ? 20.703 4.766 12.875 1 52.41 127 SER A O 1
ATOM 1000 N N . GLY A 1 128 ? 18.906 5.891 12.094 1 47.34 128 GLY A N 1
ATOM 1001 C CA . GLY A 1 128 ? 19.75 6.469 11.07 1 47.34 128 GLY A CA 1
ATOM 1002 C C . GLY A 1 128 ? 20.625 7.602 11.586 1 47.34 128 GLY A C 1
ATOM 1003 O O . GLY A 1 128 ? 21.406 8.172 10.828 1 47.34 128 GLY A O 1
ATOM 1004 N N . ALA A 1 129 ? 20.047 8.273 12.594 1 41.78 129 ALA A N 1
ATOM 1005 C CA . ALA A 1 129 ? 21 9.219 13.188 1 41.78 129 ALA A CA 1
ATOM 1006 C C . ALA A 1 129 ? 22.234 8.5 13.711 1 41.78 129 ALA A C 1
ATOM 1008 O O . ALA A 1 129 ? 22.203 7.883 14.773 1 41.78 129 ALA A O 1
ATOM 1009 N N . GLY A 1 130 ? 22.75 7.629 13.016 1 38.19 130 GLY A N 1
ATOM 1010 C CA . GLY A 1 130 ? 24.094 7.379 13.508 1 38.19 130 GLY A CA 1
ATOM 1011 C C . GLY A 1 130 ? 24.734 8.602 14.133 1 38.19 130 GLY A C 1
ATOM 1012 O O . GLY A 1 130 ? 24.906 9.625 13.469 1 38.19 130 GLY A O 1
ATOM 1013 N N . GLY A 1 131 ? 24.359 8.812 15.312 1 35.03 131 GLY A N 1
ATOM 1014 C CA . GLY A 1 131 ? 25.062 9.75 16.172 1 35.03 131 GLY A CA 1
ATOM 1015 C C . GLY A 1 131 ? 26.547 9.828 15.867 1 35.03 131 GLY A C 1
ATOM 1016 O O . GLY A 1 131 ? 27.234 8.812 15.852 1 35.03 131 GLY A O 1
ATOM 1017 N N . HIS A 1 132 ? 26.922 10.727 14.961 1 34.69 132 HIS A N 1
ATOM 1018 C CA . HIS A 1 132 ? 28.297 11.172 15.141 1 34.69 132 HIS A CA 1
ATOM 1019 C C . HIS A 1 132 ? 28.688 11.156 16.609 1 34.69 132 HIS A C 1
ATOM 1021 O O . HIS A 1 132 ? 28.219 11.992 17.391 1 34.69 132 HIS A O 1
ATOM 1027 N N . SER A 1 133 ? 28.609 9.953 17.25 1 33.72 133 SER A N 1
ATOM 1028 C CA . SER A 1 133 ? 29.312 9.945 18.531 1 33.72 133 SER A CA 1
ATOM 1029 C C . SER A 1 133 ? 30.562 10.812 18.469 1 33.72 133 SER A C 1
ATOM 1031 O O . SER A 1 133 ? 31.453 10.57 17.672 1 33.72 133 SER A O 1
ATOM 1033 N N . GLY A 1 134 ? 30.344 12.031 18.656 1 30.89 134 GLY A N 1
ATOM 1034 C CA . GLY A 1 134 ? 31.484 12.867 18.984 1 30.89 134 GLY A CA 1
ATOM 1035 C C . GLY A 1 134 ? 32.562 12.141 19.781 1 30.89 134 GLY A C 1
ATOM 1036 O O . GLY A 1 134 ? 32.25 11.453 20.766 1 30.89 134 GLY A O 1
ATOM 1037 N N . ALA A 1 135 ? 33.594 11.656 19.031 1 33.03 135 ALA A N 1
ATOM 1038 C CA . ALA A 1 135 ? 34.875 11.203 19.625 1 33.03 135 ALA A CA 1
ATOM 1039 C C . ALA A 1 135 ? 35.156 11.922 20.938 1 33.03 135 ALA A C 1
ATOM 1041 O O . ALA A 1 135 ? 35.344 13.141 20.953 1 33.03 135 ALA A O 1
ATOM 1042 N N . GLY A 1 136 ? 34.406 11.508 21.984 1 30.27 136 GLY A N 1
ATOM 1043 C CA . GLY A 1 136 ? 34.938 11.984 23.25 1 30.27 136 GLY A CA 1
ATOM 1044 C C . GLY A 1 136 ? 36.438 11.852 23.344 1 30.27 136 GLY A C 1
ATOM 1045 O O . GLY A 1 136 ? 37 10.766 23.125 1 30.27 136 GLY A O 1
ATOM 1046 N N . THR A 1 137 ? 37.125 12.812 22.844 1 30.34 137 THR A N 1
ATOM 1047 C CA . THR A 1 137 ? 38.562 13.008 23.047 1 30.34 137 THR A CA 1
ATOM 1048 C C . THR A 1 137 ? 38.969 12.562 24.438 1 30.34 137 THR A C 1
ATOM 1050 O O . THR A 1 137 ? 38.594 13.188 25.438 1 30.34 137 THR A O 1
ATOM 1053 N N . THR A 1 138 ? 38.75 11.211 24.672 1 30.7 138 THR A N 1
ATOM 1054 C CA . THR A 1 138 ? 39.375 10.789 25.922 1 30.7 138 THR A CA 1
ATOM 1055 C C . THR A 1 138 ? 40.781 11.336 26.047 1 30.7 138 THR A C 1
ATOM 1057 O O . THR A 1 138 ? 41.625 11.125 25.156 1 30.7 138 THR A O 1
ATOM 1060 N N . ALA A 1 139 ? 40.781 12.43 26.641 1 31.38 139 ALA A N 1
ATOM 1061 C CA . ALA A 1 139 ? 42.031 13.133 26.953 1 31.38 139 ALA A CA 1
ATOM 1062 C C . ALA A 1 139 ? 43.031 12.203 27.609 1 31.38 139 ALA A C 1
ATOM 1064 O O . ALA A 1 139 ? 42.75 11.57 28.625 1 31.38 139 ALA A O 1
ATOM 1065 N N . PRO A 1 140 ? 43.812 11.461 26.766 1 30.31 140 PRO A N 1
ATOM 1066 C CA . PRO A 1 140 ? 44.875 10.68 27.406 1 30.31 140 PRO A CA 1
ATOM 1067 C C . PRO A 1 140 ? 45.562 11.438 28.562 1 30.31 140 PRO A C 1
ATOM 1069 O O . PRO A 1 140 ? 45.719 12.656 28.484 1 30.31 140 PRO A O 1
ATOM 1072 N N . THR A 1 141 ? 45.125 11.086 29.766 1 29.45 141 THR A N 1
ATOM 1073 C CA . THR A 1 141 ? 45.719 11.68 30.953 1 29.45 141 THR A CA 1
ATOM 1074 C C . THR A 1 141 ? 47.25 11.547 30.906 1 29.45 141 THR A C 1
ATOM 1076 O O . THR A 1 141 ? 47.781 10.445 31.031 1 29.45 141 THR A O 1
ATOM 1079 N N . GLY A 1 142 ? 47.812 11.953 29.672 1 24.12 142 GLY A N 1
ATOM 1080 C CA . GLY A 1 142 ? 49.281 11.953 29.594 1 24.12 142 GLY A CA 1
ATOM 1081 C C . GLY A 1 142 ? 49.938 12.367 30.875 1 24.12 142 GLY A C 1
ATOM 1082 O O . GLY A 1 142 ? 49.5 13.305 31.547 1 24.12 142 GLY A O 1
ATOM 1083 N N . SER A 1 143 ? 50.375 11.336 31.531 1 26.12 143 SER A N 1
ATOM 1084 C CA . SER A 1 143 ? 51.219 11.438 32.75 1 26.12 143 SER A CA 1
ATOM 1085 C C . SER A 1 143 ? 52.312 12.477 32.562 1 26.12 143 SER A C 1
ATOM 1087 O O . SER A 1 143 ? 53.312 12.211 31.891 1 26.12 143 SER A O 1
ATOM 1089 N N . GLY A 1 144 ? 51.906 13.617 32.062 1 25.14 144 GLY A N 1
ATOM 1090 C CA . GLY A 1 144 ? 52.875 14.625 31.688 1 25.14 144 GLY A CA 1
ATOM 1091 C C . GLY A 1 144 ? 53.875 14.914 32.812 1 25.14 144 GLY A C 1
ATOM 1092 O O . GLY A 1 144 ? 53.5 15.398 33.875 1 25.14 144 GLY A O 1
ATOM 1093 N N . GLU A 1 145 ? 54.656 13.891 32.938 1 23.16 145 GLU A N 1
ATOM 1094 C CA . GLU A 1 145 ? 55.75 14.117 33.875 1 23.16 145 GLU A CA 1
ATOM 1095 C C . GLU A 1 145 ? 56.188 15.578 33.875 1 23.16 145 GLU A C 1
ATOM 1097 O O . GLU A 1 145 ? 55.875 16.328 32.969 1 23.16 145 GLU A O 1
ATOM 1102 N N . THR A 1 146 ? 57.562 15.648 33.875 1 24.62 146 THR A N 1
ATOM 1103 C CA . THR A 1 146 ? 58.594 16.344 34.656 1 24.62 146 THR A CA 1
ATOM 1104 C C . THR A 1 146 ? 58.781 17.766 34.156 1 24.62 146 THR A C 1
ATOM 1106 O O . THR A 1 146 ? 58.844 18 32.938 1 24.62 146 THR A O 1
ATOM 1109 N N . ALA A 1 147 ? 59 18.688 35.062 1 24.39 147 ALA A N 1
ATOM 1110 C CA . ALA A 1 147 ? 58.844 20.125 35.281 1 24.39 147 ALA A CA 1
ATOM 1111 C C . ALA A 1 147 ? 59.75 20.938 34.375 1 24.39 147 ALA A C 1
ATOM 1113 O O . ALA A 1 147 ? 59.312 21.469 33.344 1 24.39 147 ALA A O 1
ATOM 1114 N N . ALA A 1 148 ? 60.719 21.734 35 1 24.05 148 ALA A N 1
ATOM 1115 C CA . ALA A 1 148 ? 60.656 23.188 35.219 1 24.05 148 ALA A CA 1
ATOM 1116 C C . ALA A 1 148 ? 61.531 23.922 34.25 1 24.05 148 ALA A C 1
ATOM 1118 O O . ALA A 1 148 ? 61.594 25.156 34.219 1 24.05 148 ALA A O 1
ATOM 1119 N N . PRO A 1 149 ? 62.281 23.328 33.312 1 23.44 149 PRO A N 1
ATOM 1120 C CA . PRO A 1 149 ? 63.5 24.141 33.25 1 23.44 149 PRO A CA 1
ATOM 1121 C C . PRO A 1 149 ? 63.25 25.594 32.906 1 23.44 149 PRO A C 1
ATOM 1123 O O . PRO A 1 149 ? 62.344 25.875 32.125 1 23.44 149 PRO A O 1
ATOM 1126 N N . LEU A 1 150 ? 63.625 26.516 33.75 1 22.06 150 LEU A N 1
ATOM 1127 C CA . LEU A 1 150 ? 63.281 27.922 33.906 1 22.06 150 LEU A CA 1
ATOM 1128 C C . LEU A 1 150 ? 63.75 28.734 32.719 1 22.06 150 LEU A C 1
ATOM 1130 O O . LEU A 1 150 ? 63.438 29.922 32.594 1 22.06 150 LEU A O 1
ATOM 1134 N N . PRO A 1 151 ? 64.5 28.141 31.734 1 22.42 151 PRO A N 1
ATOM 1135 C CA . PRO A 1 151 ? 65.438 29.219 31.469 1 22.42 151 PRO A CA 1
ATOM 1136 C C . PRO A 1 151 ? 64.75 30.516 31.047 1 22.42 151 PRO A C 1
ATOM 1138 O O . PRO A 1 151 ? 63.719 30.484 30.391 1 22.42 151 PRO A O 1
ATOM 1141 N N . ALA A 1 152 ? 65.125 31.625 31.672 1 20.34 152 ALA A N 1
ATOM 1142 C CA . ALA A 1 152 ? 64.625 32.969 31.844 1 20.34 152 ALA A CA 1
ATOM 1143 C C . ALA A 1 152 ? 64.562 33.719 30.516 1 20.34 152 ALA A C 1
ATOM 1145 O O . ALA A 1 152 ? 63.969 34.812 30.406 1 20.34 152 ALA A O 1
ATOM 1146 N N . GLU A 1 153 ? 65.25 33.188 29.438 1 20.94 153 GLU A N 1
ATOM 1147 C CA . GLU A 1 153 ? 65.812 34.375 28.859 1 20.94 153 GLU A CA 1
ATOM 1148 C C . GLU A 1 153 ? 64.75 35.344 28.375 1 20.94 153 GLU A C 1
ATOM 1150 O O . GLU A 1 153 ? 63.75 34.938 27.734 1 20.94 153 GLU A O 1
ATOM 1155 N N . SER A 1 154 ? 64.688 36.5 29.031 1 19.16 154 SER A N 1
ATOM 1156 C CA . SER A 1 154 ? 63.812 37.656 29.078 1 19.16 154 SER A CA 1
ATOM 1157 C C . SER A 1 154 ? 63.625 38.281 27.703 1 19.16 154 SER A C 1
ATOM 1159 O O . SER A 1 154 ? 62.875 39.281 27.562 1 19.16 154 SER A O 1
ATOM 1161 N N . THR A 1 155 ? 64.25 37.719 26.625 1 20.33 155 THR A N 1
ATOM 1162 C CA . THR A 1 155 ? 64.5 38.875 25.797 1 20.33 155 THR A CA 1
ATOM 1163 C C . THR A 1 155 ? 63.188 39.562 25.406 1 20.33 155 THR A C 1
ATOM 1165 O O . THR A 1 155 ? 62.281 38.938 24.875 1 20.33 155 THR A O 1
ATOM 1168 N N . ALA A 1 156 ? 62.969 40.719 25.922 1 19.44 156 ALA A N 1
ATOM 1169 C CA . ALA A 1 156 ? 61.938 41.781 25.922 1 19.44 156 ALA A CA 1
ATOM 1170 C C . ALA A 1 156 ? 61.594 42.188 24.516 1 19.44 156 ALA A C 1
ATOM 1172 O O . ALA A 1 156 ? 60.969 43.25 24.312 1 19.44 156 ALA A O 1
ATOM 1173 N N . SER A 1 157 ? 61.594 41.406 23.469 1 20.78 157 SER A N 1
ATOM 1174 C CA . SER A 1 157 ? 61.562 42.281 22.312 1 20.78 157 SER A CA 1
ATOM 1175 C C . SER A 1 157 ? 60.312 43.188 22.297 1 20.78 157 SER A C 1
ATOM 1177 O O . SER A 1 157 ? 59.188 42.656 22.297 1 20.78 157 SER A O 1
ATOM 1179 N N . SER A 1 158 ? 60.438 44.375 22.641 1 18.67 158 SER A N 1
ATOM 1180 C CA . SER A 1 158 ? 59.594 45.531 22.859 1 18.67 158 SER A CA 1
ATOM 1181 C C . SER A 1 158 ? 58.562 45.688 21.75 1 18.67 158 SER A C 1
ATOM 1183 O O . SER A 1 158 ? 58.688 45.031 20.703 1 18.67 158 SER A O 1
ATOM 1185 N N . LEU A 1 159 ? 58.094 46.969 21.531 1 18.19 159 LEU A N 1
ATOM 1186 C CA . LEU A 1 159 ? 56.906 47.781 21.641 1 18.19 159 LEU A CA 1
ATOM 1187 C C . LEU A 1 159 ? 56.188 47.875 20.297 1 18.19 159 LEU A C 1
ATOM 1189 O O . LEU A 1 159 ? 54.938 47.938 20.25 1 18.19 159 LEU A O 1
ATOM 1193 N N . GLY A 1 160 ? 56.875 48.094 19.094 1 17.52 160 GLY A N 1
ATOM 1194 C CA . GLY A 1 160 ? 56.625 49.5 18.703 1 17.52 160 GLY A CA 1
ATOM 1195 C C . GLY A 1 160 ? 55.281 49.688 18.078 1 17.52 160 GLY A C 1
ATOM 1196 O O . GLY A 1 160 ? 54.438 50.438 18.625 1 17.52 160 GLY A O 1
ATOM 1197 N N . GLY A 1 161 ? 55.156 49.938 16.656 1 19.72 161 GLY A N 1
ATOM 1198 C CA . GLY A 1 161 ? 54.656 51.156 16.031 1 19.72 161 GLY A CA 1
ATOM 1199 C C . GLY A 1 161 ? 53.188 51.156 15.758 1 19.72 161 GLY A C 1
ATOM 1200 O O . GLY A 1 161 ? 52.562 50.094 15.711 1 19.72 161 GLY A O 1
ATOM 1201 N N . ALA A 1 162 ? 52.438 52.406 15.586 1 20.45 162 ALA A N 1
ATOM 1202 C CA . ALA A 1 162 ? 51.281 53.312 15.742 1 20.45 162 ALA A CA 1
ATOM 1203 C C . ALA A 1 162 ? 50.281 53.094 14.617 1 20.45 162 ALA A C 1
ATOM 1205 O O . ALA A 1 162 ? 49.094 53.375 14.773 1 20.45 162 ALA A O 1
ATOM 1206 N N . SER A 1 163 ? 50.594 52.719 13.242 1 20.83 163 SER A N 1
ATOM 1207 C CA . SER A 1 163 ? 50.094 53.688 12.266 1 20.83 163 SER A CA 1
ATOM 1208 C C . SER A 1 163 ? 48.594 53.531 12.062 1 20.83 163 SER A C 1
ATOM 1210 O O . SER A 1 163 ? 48.125 52.438 11.719 1 20.83 163 SER A O 1
ATOM 1212 N N . PHE A 1 164 ? 47.688 54.5 12.492 1 20.59 164 PHE A N 1
ATOM 1213 C CA . PHE A 1 164 ? 46.312 54.938 12.594 1 20.59 164 PHE A CA 1
ATOM 1214 C C . PHE A 1 164 ? 45.625 54.906 11.227 1 20.59 164 PHE A C 1
ATOM 1216 O O . PHE A 1 164 ? 44.531 54.375 11.07 1 20.59 164 PHE A O 1
ATOM 1223 N N . MET A 1 165 ? 45.812 56 10.227 1 22.19 165 MET A N 1
ATOM 1224 C CA . MET A 1 165 ? 44.969 57.156 9.945 1 22.19 165 MET A CA 1
ATOM 1225 C C . MET A 1 165 ? 43.938 56.812 8.852 1 22.19 165 MET A C 1
ATOM 1227 O O . MET A 1 165 ? 44.125 55.844 8.117 1 22.19 165 MET A O 1
ATOM 1231 N N . VAL A 1 166 ? 43.406 57.969 8.016 1 23.97 166 VAL A N 1
ATOM 1232 C CA . VAL A 1 166 ? 42.344 58.844 7.559 1 23.97 166 VAL A CA 1
ATOM 1233 C C . VAL A 1 166 ? 41.812 58.344 6.203 1 23.97 166 VAL A C 1
ATOM 1235 O O . VAL A 1 166 ? 42.531 57.625 5.484 1 23.97 166 VAL A O 1
ATOM 1238 N N . ALA A 1 167 ? 40.5 58.844 5.742 1 26.53 167 ALA A N 1
ATOM 1239 C CA . ALA A 1 167 ? 39.25 58.875 5.016 1 26.53 167 ALA A CA 1
ATOM 1240 C C . ALA A 1 167 ? 39.469 59.281 3.561 1 26.53 167 ALA A C 1
ATOM 1242 O O . ALA A 1 167 ? 38.5 59.375 2.785 1 26.53 167 ALA A O 1
ATOM 1243 N N . LEU A 1 168 ? 40.625 59.844 3.07 1 21.91 168 LEU A N 1
ATOM 1244 C CA . LEU A 1 168 ? 40.594 61.031 2.238 1 21.91 168 LEU A CA 1
ATOM 1245 C C . LEU A 1 168 ? 39.812 60.781 0.946 1 21.91 168 LEU A C 1
ATOM 1247 O O . LEU A 1 168 ? 39.625 59.625 0.555 1 21.91 168 LEU A O 1
ATOM 1251 N N . VAL A 1 169 ? 40.25 61.656 -0.304 1 23.73 169 VAL A N 1
ATOM 1252 C CA . VAL A 1 169 ? 40.125 62.906 -1.033 1 23.73 169 VAL A CA 1
ATOM 1253 C C . VAL A 1 169 ? 39.531 62.656 -2.422 1 23.73 169 VAL A C 1
ATOM 1255 O O . VAL A 1 169 ? 38.469 63.156 -2.764 1 23.73 169 VAL A O 1
ATOM 1258 N N . SER A 1 170 ? 40.344 62.688 -3.664 1 22.28 170 SER A N 1
ATOM 1259 C CA . SER A 1 170 ? 40.562 63.719 -4.684 1 22.28 170 SER A CA 1
ATOM 1260 C C . SER A 1 170 ? 39.875 63.312 -6 1 22.28 170 SER A C 1
ATOM 1262 O O . SER A 1 170 ? 39.5 64.188 -6.785 1 22.28 170 SER A O 1
ATOM 1264 N N . ALA A 1 171 ? 40.062 62.312 -6.902 1 24.7 171 ALA A N 1
ATOM 1265 C CA . ALA A 1 171 ? 40.594 62.719 -8.188 1 24.7 171 ALA A CA 1
ATOM 1266 C C . ALA A 1 171 ? 39.5 63.188 -9.125 1 24.7 171 ALA A C 1
ATOM 1268 O O . ALA A 1 171 ? 38.5 62.469 -9.305 1 24.7 171 ALA A O 1
ATOM 1269 N N . ALA A 1 172 ? 39.5 64.562 -9.539 1 26.66 172 ALA A N 1
ATOM 1270 C CA . ALA A 1 172 ? 38.969 65.5 -10.547 1 26.66 172 ALA A CA 1
ATOM 1271 C C . ALA A 1 172 ? 39.062 64.875 -11.938 1 26.66 172 ALA A C 1
ATOM 1273 O O . ALA A 1 172 ? 40.125 64.562 -12.43 1 26.66 172 ALA A O 1
ATOM 1274 N N . VAL A 1 173 ? 38.281 63.906 -12.406 1 26.83 173 VAL A N 1
ATOM 1275 C CA . VAL A 1 173 ? 38.438 63.781 -13.852 1 26.83 173 VAL A CA 1
ATOM 1276 C C . VAL A 1 173 ? 38.281 65.125 -14.508 1 26.83 173 VAL A C 1
ATOM 1278 O O . VAL A 1 173 ? 37.219 65.75 -14.398 1 26.83 173 VAL A O 1
ATOM 1281 N N . ALA A 1 174 ? 39.281 66.125 -14.57 1 22.97 174 ALA A N 1
ATOM 1282 C CA . ALA A 1 174 ? 39.656 67.312 -15.25 1 22.97 174 ALA A CA 1
ATOM 1283 C C . ALA A 1 174 ? 39.125 67.375 -16.672 1 22.97 174 ALA A C 1
ATOM 1285 O O . ALA A 1 174 ? 39 66.312 -17.312 1 22.97 174 ALA A O 1
ATOM 1286 N N . LEU A 1 175 ? 38.844 68.688 -17.141 1 24.58 175 LEU A N 1
ATOM 1287 C CA . LEU A 1 175 ? 38.469 69.688 -18.141 1 24.58 175 LEU A CA 1
ATOM 1288 C C . LEU A 1 175 ? 39.375 69.562 -19.359 1 24.58 175 LEU A C 1
ATOM 1290 O O . LEU A 1 175 ? 38.969 69.812 -20.484 1 24.58 175 LEU A O 1
ATOM 1294 N N . PHE A 1 176 ? 40.844 69.875 -19.203 1 24.7 176 PHE A N 1
ATOM 1295 C CA . PHE A 1 176 ? 41.375 70.562 -20.375 1 24.7 176 PHE A CA 1
ATOM 1296 C C . PHE A 1 176 ? 41.406 69.562 -21.562 1 24.7 176 PHE A C 1
AT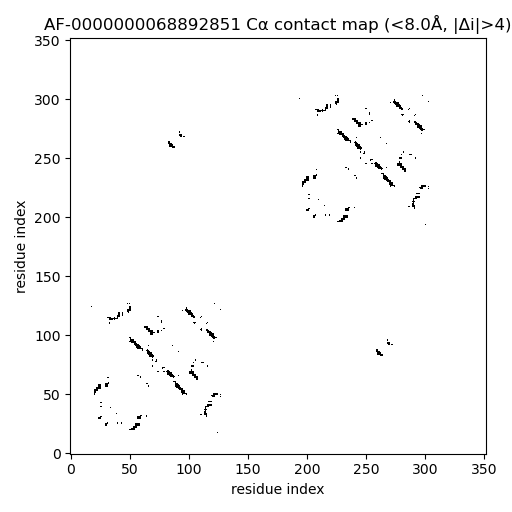OM 1298 O O . PHE A 1 176 ? 41.625 68.375 -21.406 1 24.7 176 PHE A O 1
ATOM 1305 N N . MET B 1 1 ? 9.391 70.562 15.461 1 39.56 1 MET B N 1
ATOM 1306 C CA . MET B 1 1 ? 8.281 69.562 15.617 1 39.56 1 MET B CA 1
ATOM 1307 C C . MET B 1 1 ? 8.469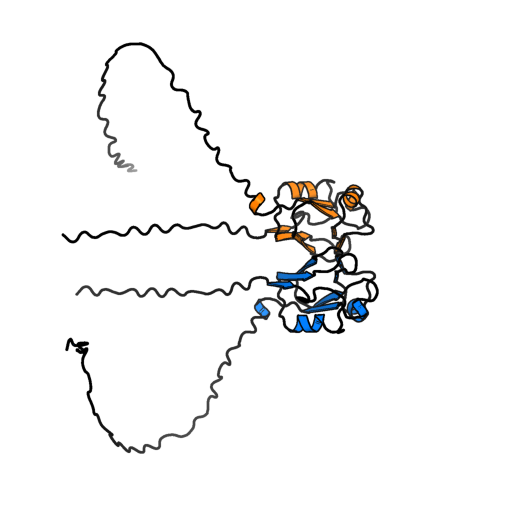 68.375 14.711 1 39.56 1 MET B C 1
ATOM 1309 O O . MET B 1 1 ? 8.211 68.438 13.508 1 39.56 1 MET B O 1
ATOM 1313 N N . ALA B 1 2 ? 9.531 67.562 14.938 1 56.5 2 ALA B N 1
ATOM 1314 C CA . ALA B 1 2 ? 9.828 66.375 14.227 1 56.5 2 ALA B CA 1
ATOM 1315 C C . ALA B 1 2 ? 8.68 65.375 14.375 1 56.5 2 ALA B C 1
ATOM 1317 O O . ALA B 1 2 ? 8.273 65 15.492 1 56.5 2 ALA B O 1
ATOM 1318 N N . GLY B 1 3 ? 7.727 65.312 13.406 1 49.25 3 GLY B N 1
ATOM 1319 C CA . GLY B 1 3 ? 6.633 64.375 13.359 1 49.25 3 GLY B CA 1
ATOM 1320 C C . GLY B 1 3 ? 7.098 62.938 13.328 1 49.25 3 GLY B C 1
ATOM 1321 O O . GLY B 1 3 ? 7.941 62.562 12.508 1 49.25 3 GLY B O 1
ATOM 1322 N N . PHE B 1 4 ? 7.078 62.188 14.469 1 56.84 4 PHE B N 1
ATOM 1323 C CA . PHE B 1 4 ? 7.277 60.719 14.578 1 56.84 4 PHE B CA 1
ATOM 1324 C C . PHE B 1 4 ? 6.297 60 13.68 1 56.84 4 PHE B C 1
ATOM 1326 O O . PHE B 1 4 ? 5.082 60.062 13.867 1 56.84 4 PHE B O 1
ATOM 1333 N N . PHE B 1 5 ? 6.668 59.812 12.375 1 58.94 5 PHE B N 1
ATOM 1334 C CA . PHE B 1 5 ? 5.906 58.875 11.562 1 58.94 5 PHE B CA 1
ATOM 1335 C C . PHE B 1 5 ? 5.914 57.5 12.188 1 58.94 5 PHE B C 1
ATOM 1337 O O . PHE B 1 5 ? 6.977 56.875 12.359 1 58.94 5 PHE B O 1
ATOM 1344 N N . LYS B 1 6 ? 4.863 57.219 12.945 1 60.88 6 LYS B N 1
ATOM 1345 C CA . LYS B 1 6 ? 4.648 55.844 13.422 1 60.88 6 LYS B CA 1
ATOM 1346 C C . LYS B 1 6 ? 4.383 54.906 12.258 1 60.88 6 LYS B C 1
ATOM 1348 O O . LYS B 1 6 ? 3.428 55.094 11.5 1 60.88 6 LYS B O 1
ATOM 1353 N N . THR B 1 7 ? 5.355 54.062 11.781 1 60.84 7 THR B N 1
ATOM 1354 C CA . THR B 1 7 ? 5.152 52.969 10.852 1 60.84 7 THR B CA 1
ATOM 1355 C C . THR B 1 7 ? 4.344 51.844 11.508 1 60.84 7 THR B C 1
ATOM 1357 O O . THR B 1 7 ? 4.746 51.312 12.539 1 60.84 7 THR B O 1
ATOM 1360 N N . VAL B 1 8 ? 3.014 51.75 11.25 1 60.69 8 VAL B N 1
ATOM 1361 C CA . VAL B 1 8 ? 2.209 50.594 11.625 1 60.69 8 VAL B CA 1
ATOM 1362 C C . VAL B 1 8 ? 2.537 49.438 10.711 1 60.69 8 VAL B C 1
ATOM 1364 O O . VAL B 1 8 ? 2.375 49.531 9.492 1 60.69 8 VAL B O 1
ATOM 1367 N N . THR B 1 9 ? 3.457 48.5 11.125 1 60.69 9 THR B N 1
ATOM 1368 C CA . THR B 1 9 ? 3.676 47.219 10.422 1 60.69 9 THR B CA 1
ATOM 1369 C C . THR B 1 9 ? 2.5 46.281 10.633 1 60.69 9 THR B C 1
ATOM 1371 O O . THR B 1 9 ? 2.184 45.906 11.766 1 60.69 9 THR B O 1
ATOM 1374 N N . PHE B 1 10 ? 1.578 46.125 9.625 1 57.97 10 PHE B N 1
ATOM 1375 C CA . PHE B 1 10 ? 0.529 45.125 9.641 1 57.97 10 PHE B CA 1
ATOM 1376 C C . PHE B 1 10 ? 1.096 43.75 9.289 1 57.97 10 PHE B C 1
ATOM 1378 O O . PHE B 1 10 ? 1.557 43.531 8.172 1 57.97 10 PHE B O 1
ATOM 1385 N N . MET B 1 11 ? 1.45 42.906 10.234 1 57.12 11 MET B N 1
ATOM 1386 C CA . MET B 1 11 ? 1.812 41.5 10.023 1 57.12 11 MET B CA 1
ATOM 1387 C C . MET B 1 11 ? 0.596 40.688 9.609 1 57.12 11 MET B C 1
ATOM 1389 O O . MET B 1 11 ? -0.369 40.562 10.367 1 57.12 11 MET B O 1
ATOM 1393 N N . VAL B 1 12 ? 0.422 40.438 8.25 1 56.53 12 VAL B N 1
ATOM 1394 C CA . VAL B 1 12 ? -0.608 39.5 7.781 1 56.53 12 VAL B CA 1
ATOM 1395 C C . VAL B 1 12 ? -0.197 38.062 8.094 1 56.53 12 VAL B C 1
ATOM 1397 O O . VAL B 1 12 ? 0.809 37.594 7.578 1 56.53 12 VAL B O 1
ATOM 1400 N N . LEU B 1 13 ? -0.714 37.469 9.172 1 55.19 13 LEU B N 1
ATOM 1401 C CA . LEU B 1 13 ? -0.57 36.031 9.461 1 55.19 13 LEU B CA 1
ATOM 1402 C C . LEU B 1 13 ? -1.382 35.188 8.484 1 55.19 13 LEU B C 1
ATOM 1404 O O . LEU B 1 13 ? -2.613 35.25 8.492 1 55.19 13 LEU B O 1
ATOM 1408 N N . VAL B 1 14 ? -0.752 34.844 7.285 1 56.31 14 VAL B N 1
ATOM 1409 C CA . VAL B 1 14 ? -1.397 33.875 6.387 1 56.31 14 VAL B CA 1
ATOM 1410 C C . VAL B 1 14 ? -1.389 32.5 7.016 1 56.31 14 VAL B C 1
ATOM 1412 O O . VAL B 1 14 ? -0.324 31.906 7.238 1 56.31 14 VAL B O 1
ATOM 1415 N N . PHE B 1 15 ? -2.498 32.062 7.66 1 53.62 15 PHE B N 1
ATOM 1416 C CA . PHE B 1 15 ? -2.674 30.703 8.141 1 53.62 15 PHE B CA 1
ATOM 1417 C C . PHE B 1 15 ? -2.914 29.75 6.977 1 53.62 15 PHE B C 1
ATOM 1419 O O . PHE B 1 15 ? -4.016 29.703 6.422 1 53.62 15 PHE B O 1
ATOM 1426 N N . ALA B 1 16 ? -1.866 29.375 6.207 1 55.09 16 ALA B N 1
ATOM 1427 C CA . ALA B 1 16 ? -2.059 28.297 5.238 1 55.09 16 ALA B CA 1
ATOM 1428 C C . ALA B 1 16 ? -2.475 27.016 5.938 1 55.09 16 ALA B C 1
ATOM 1430 O O . ALA B 1 16 ? -1.763 26.516 6.812 1 55.09 16 ALA B O 1
ATOM 1431 N N . ALA B 1 17 ? -3.801 26.703 5.852 1 55.44 17 ALA B N 1
ATOM 1432 C CA . ALA B 1 17 ? -4.266 25.422 6.355 1 55.44 17 ALA B CA 1
ATOM 1433 C C . ALA B 1 17 ? -3.527 24.266 5.676 1 55.44 17 ALA B C 1
ATOM 1435 O O . ALA B 1 17 ? -3.559 24.141 4.449 1 55.44 17 ALA B O 1
ATOM 1436 N N . VAL B 1 18 ? -2.316 23.844 6.129 1 60.81 18 VAL B N 1
ATOM 1437 C CA . VAL B 1 18 ? -1.644 22.641 5.656 1 60.81 18 VAL B CA 1
ATOM 1438 C C . VAL B 1 18 ? -2.555 21.422 5.848 1 60.81 18 VAL B C 1
ATOM 1440 O O . VAL B 1 18 ? -2.945 21.109 6.973 1 60.81 18 VAL B O 1
ATOM 1443 N N . VAL B 1 19 ? -3.469 21.172 4.797 1 64.31 19 VAL B N 1
ATOM 1444 C CA . VAL B 1 19 ? -4.238 19.938 4.863 1 64.31 19 VAL B CA 1
ATOM 1445 C C . VAL B 1 19 ? -3.293 18.734 4.902 1 64.31 19 VAL B C 1
ATOM 1447 O O . VAL B 1 19 ? -2.412 18.609 4.051 1 64.31 19 VAL B O 1
ATOM 1450 N N . SER B 1 20 ? -3.113 18.172 6.102 1 76.75 20 SER B N 1
ATOM 1451 C CA . SER B 1 20 ? -2.199 17.062 6.324 1 76.75 20 SER B CA 1
ATOM 1452 C C . SER B 1 20 ? -2.852 15.727 5.965 1 76.75 20 SER B C 1
ATOM 1454 O O . SER B 1 20 ? -4.047 15.531 6.199 1 76.75 20 SER B O 1
ATOM 1456 N N . ALA B 1 21 ? -2.268 14.93 5.199 1 85.88 21 ALA B N 1
ATOM 1457 C CA . ALA B 1 21 ? -2.656 13.547 4.934 1 85.88 21 ALA B CA 1
ATOM 1458 C C . ALA B 1 21 ? -3.139 12.852 6.207 1 85.88 21 ALA B C 1
ATOM 1460 O O . ALA B 1 21 ? -2.537 13.016 7.27 1 85.88 21 ALA B O 1
ATOM 1461 N N . GLU B 1 22 ? -4.332 12.25 6.129 1 92.38 22 GLU B N 1
ATOM 1462 C CA . GLU B 1 22 ? -4.902 11.547 7.277 1 92.38 22 GLU B CA 1
ATOM 1463 C C . GLU B 1 22 ? -4.699 10.039 7.152 1 92.38 22 GLU B C 1
ATOM 1465 O O . GLU B 1 22 ? -4.754 9.492 6.051 1 92.38 22 GLU B O 1
ATOM 1470 N N . ASP B 1 23 ? -4.48 9.414 8.242 1 94.81 23 ASP B N 1
ATOM 1471 C CA . ASP B 1 23 ? -4.465 7.961 8.383 1 94.81 23 ASP B CA 1
ATOM 1472 C C . ASP B 1 23 ? -5.75 7.457 9.039 1 94.81 23 ASP B C 1
ATOM 1474 O O . ASP B 1 23 ? -6.004 7.734 10.211 1 94.81 23 ASP B O 1
ATOM 1478 N N . TYR B 1 24 ? -6.516 6.738 8.297 1 98.06 24 TYR B N 1
ATOM 1479 C CA . TYR B 1 24 ? -7.777 6.215 8.812 1 98.06 24 TYR B CA 1
ATOM 1480 C C . TYR B 1 24 ? -7.645 4.742 9.18 1 98.06 24 TYR B C 1
ATOM 1482 O O . TYR B 1 24 ? -7.289 3.916 8.336 1 98.06 24 TYR B O 1
ATOM 1490 N N . GLU B 1 25 ? -7.93 4.441 10.43 1 98.44 25 GLU B N 1
ATOM 1491 C CA . GLU B 1 25 ? -8.117 3.035 10.781 1 98.44 25 GLU B CA 1
ATOM 1492 C C . GLU B 1 25 ? -9.461 2.518 10.289 1 98.44 25 GLU B C 1
ATOM 1494 O O . GLU B 1 25 ? -10.508 2.926 10.789 1 98.44 25 GLU B O 1
ATOM 1499 N N . VAL B 1 26 ? -9.414 1.66 9.391 1 98.88 26 VAL B N 1
ATOM 1500 C CA . VAL B 1 26 ? -10.648 1.166 8.789 1 98.88 26 VAL B CA 1
ATOM 1501 C C . VAL B 1 26 ? -11.453 0.387 9.82 1 98.88 26 VAL B C 1
ATOM 1503 O O . VAL B 1 26 ? -10.945 -0.565 10.422 1 98.88 26 VAL B O 1
ATOM 1506 N N . GLY B 1 27 ? -12.68 0.817 10.016 1 98.81 27 GLY B N 1
ATOM 1507 C CA . GLY B 1 27 ? -13.57 0.184 10.984 1 98.81 27 GLY B CA 1
ATOM 1508 C C . GLY B 1 27 ? -13.352 0.67 12.398 1 98.81 27 GLY B C 1
ATOM 1509 O O . GLY B 1 27 ? -14.062 0.258 13.32 1 98.81 27 GLY B O 1
ATOM 1510 N N . ASP B 1 28 ? -12.344 1.473 12.594 1 98.31 28 ASP B N 1
ATOM 1511 C CA . ASP B 1 28 ? -12 1.999 13.914 1 98.31 28 ASP B CA 1
ATOM 1512 C C . ASP B 1 28 ? -11.812 0.869 14.922 1 98.31 28 ASP B C 1
ATOM 1514 O O . ASP B 1 28 ? -11 -0.032 14.711 1 98.31 28 ASP B O 1
ATOM 1518 N N . ASP B 1 29 ? -12.609 0.799 15.945 1 97.94 29 ASP B N 1
ATOM 1519 C CA . ASP B 1 29 ? -12.438 -0.196 17 1 97.94 29 ASP B CA 1
ATOM 1520 C C . ASP B 1 29 ? -12.781 -1.596 16.5 1 97.94 29 ASP B C 1
ATOM 1522 O O . ASP B 1 29 ? -12.258 -2.59 17 1 97.94 29 ASP B O 1
ATOM 1526 N N . ALA B 1 30 ? -13.609 -1.646 15.555 1 98.31 30 ALA B N 1
ATOM 1527 C CA . ALA B 1 30 ? -14.031 -2.939 15.023 1 98.31 30 ALA B CA 1
ATOM 1528 C C . ALA B 1 30 ? -12.945 -3.561 14.156 1 98.31 30 ALA B C 1
ATOM 1530 O O . ALA B 1 30 ? -12.984 -4.754 13.852 1 98.31 30 ALA B O 1
ATOM 1531 N N . LYS B 1 31 ? -11.984 -2.744 13.75 1 98.69 31 LYS B N 1
ATOM 1532 C CA . LYS B 1 31 ? -10.938 -3.191 12.836 1 98.69 31 LYS B CA 1
ATOM 1533 C C . LYS B 1 31 ? -11.531 -3.818 11.578 1 98.69 31 LYS B C 1
ATOM 1535 O O . LYS B 1 31 ? -12.695 -3.564 11.242 1 98.69 31 LYS B O 1
ATOM 1540 N N . TRP B 1 32 ? -10.758 -4.426 10.719 1 98.94 32 TRP B N 1
ATOM 1541 C CA . TRP B 1 32 ? -11.203 -5.102 9.508 1 98.94 32 TRP B CA 1
ATOM 1542 C C . TRP B 1 32 ? -11.5 -6.57 9.781 1 98.94 32 TRP B C 1
ATOM 1544 O O . TRP B 1 32 ? -10.586 -7.398 9.82 1 98.94 32 TRP B O 1
ATOM 1554 N N . ALA B 1 33 ? -12.695 -6.875 10 1 98.81 33 ALA B N 1
ATOM 1555 C CA . ALA B 1 33 ? -13.242 -8.195 10.305 1 98.81 33 ALA B CA 1
ATOM 1556 C C . ALA B 1 33 ? -14.672 -8.336 9.781 1 98.81 33 ALA B C 1
ATOM 1558 O O . ALA B 1 33 ? -15.281 -7.348 9.367 1 98.81 33 ALA B O 1
ATOM 1559 N N . ARG B 1 34 ? -15.148 -9.57 9.742 1 98.5 34 ARG B N 1
ATOM 1560 C CA . ARG B 1 34 ? -16.547 -9.75 9.344 1 98.5 34 ARG B CA 1
ATOM 1561 C C . ARG B 1 34 ? -17.484 -9.016 10.297 1 98.5 34 ARG B C 1
ATOM 1563 O O . ARG B 1 34 ? -17.484 -9.289 11.5 1 98.5 34 ARG B O 1
ATOM 1570 N N . PRO B 1 35 ? -18.328 -8.18 9.773 1 98.56 35 PRO B N 1
ATOM 1571 C CA . PRO B 1 35 ? -19.219 -7.422 10.656 1 98.56 35 PRO B CA 1
ATOM 1572 C C . PRO B 1 35 ? -20.562 -8.117 10.883 1 98.56 35 PRO B C 1
ATOM 1574 O O . PRO B 1 35 ? -20.859 -9.109 10.219 1 98.56 35 PRO B O 1
ATOM 1577 N N . SER B 1 36 ? -21.25 -7.52 11.844 1 97.62 36 SER B N 1
ATOM 1578 C CA . SER B 1 36 ? -22.594 -8.008 12.07 1 97.62 36 SER B CA 1
ATOM 1579 C C . SER B 1 36 ? -23.594 -7.34 11.125 1 97.62 36 SER B C 1
ATOM 1581 O O . SER B 1 36 ? -24.641 -7.922 10.797 1 97.62 36 SER B O 1
ATOM 1583 N N . ASP B 1 37 ? -23.266 -6.145 10.727 1 98.12 37 ASP B N 1
ATOM 1584 C CA . ASP B 1 37 ? -24.062 -5.363 9.781 1 98.12 37 ASP B CA 1
ATOM 1585 C C . ASP B 1 37 ? -23.422 -5.375 8.391 1 98.12 37 ASP B C 1
ATOM 1587 O O . ASP B 1 37 ? -22.266 -5 8.234 1 98.12 37 ASP B O 1
ATOM 1591 N N . LEU B 1 38 ? -24.25 -5.746 7.344 1 98.38 38 LEU B N 1
ATOM 1592 C CA . LEU B 1 38 ? -23.734 -5.906 5.992 1 98.38 38 LEU B CA 1
ATOM 1593 C C . LEU B 1 38 ? -23.188 -4.586 5.461 1 98.38 38 LEU B C 1
ATOM 1595 O O . LEU B 1 38 ? -22.344 -4.574 4.562 1 98.38 38 LEU B O 1
ATOM 1599 N N . GLU B 1 39 ? -23.672 -3.402 5.992 1 98.62 39 GLU B N 1
ATOM 1600 C CA . GLU B 1 39 ? -23.281 -2.098 5.469 1 98.62 39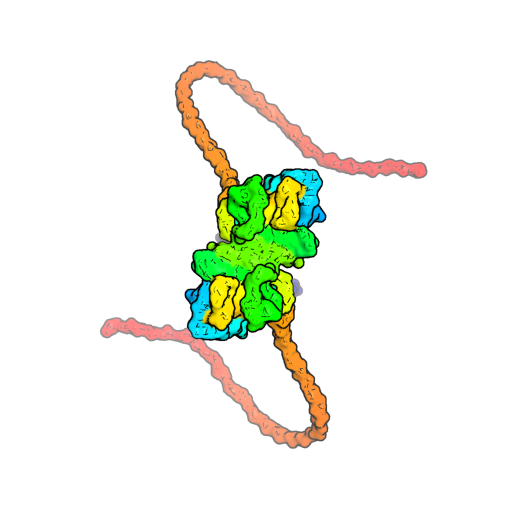 GLU B CA 1
ATOM 1601 C C . GLU B 1 39 ? -22.312 -1.394 6.414 1 98.62 39 GLU B C 1
ATOM 1603 O O . GLU B 1 39 ? -22.062 -0.191 6.285 1 98.62 39 GLU B O 1
ATOM 1608 N N . PHE B 1 40 ? -21.75 -2.111 7.312 1 98.88 40 PHE B N 1
ATOM 1609 C CA . PHE B 1 40 ? -20.953 -1.531 8.391 1 98.88 40 PHE B CA 1
ATOM 1610 C C . PHE B 1 40 ? -19.844 -0.637 7.84 1 98.88 40 PHE B C 1
ATOM 1612 O O . PHE B 1 40 ? -19.75 0.535 8.211 1 98.88 40 PHE B O 1
ATOM 1619 N N . TYR B 1 41 ? -19.031 -1.13 6.965 1 98.94 41 TYR B N 1
ATOM 1620 C CA . TYR B 1 41 ? -17.844 -0.402 6.508 1 98.94 41 TYR B CA 1
ATOM 1621 C C . TYR B 1 41 ? -18.25 0.767 5.613 1 98.94 41 TYR B C 1
ATOM 1623 O O . TYR B 1 41 ? -17.594 1.817 5.633 1 98.94 41 TYR B O 1
ATOM 1631 N N . ASN B 1 42 ? -19.25 0.581 4.844 1 98.88 42 ASN B N 1
ATOM 1632 C CA . ASN B 1 42 ? -19.688 1.699 4.016 1 98.88 42 ASN B CA 1
ATOM 1633 C C . ASN B 1 42 ? -20.297 2.812 4.859 1 98.88 42 ASN B C 1
ATOM 1635 O O . ASN B 1 42 ? -20.156 3.992 4.535 1 98.88 42 ASN B O 1
ATOM 1639 N N . THR B 1 43 ? -20.969 2.396 5.891 1 98.81 43 THR B N 1
ATOM 1640 C CA . THR B 1 43 ? -21.438 3.396 6.84 1 98.81 43 THR B CA 1
ATOM 1641 C C . THR B 1 43 ? -20.281 4.113 7.508 1 98.81 43 THR B C 1
ATOM 1643 O O . THR B 1 43 ? -20.281 5.336 7.648 1 98.81 43 THR B O 1
ATOM 1646 N N . TRP B 1 44 ? -19.297 3.439 7.938 1 98.81 44 TRP B N 1
ATOM 1647 C CA . TRP B 1 44 ? -18.078 4.004 8.492 1 98.81 44 TRP B CA 1
ATOM 1648 C C . TRP B 1 44 ? -17.469 5.023 7.539 1 98.81 44 TRP B C 1
ATOM 1650 O O . TRP B 1 44 ? -17.078 6.121 7.957 1 98.81 44 TRP B O 1
ATOM 1660 N N . ALA B 1 45 ? -17.406 4.707 6.234 1 98.75 45 ALA B N 1
ATOM 1661 C CA . ALA B 1 45 ? -16.766 5.539 5.227 1 98.75 45 ALA B CA 1
ATOM 1662 C C . ALA B 1 45 ? -17.609 6.773 4.91 1 98.75 45 ALA B C 1
ATOM 1664 O O . ALA B 1 45 ? -17.062 7.832 4.582 1 98.75 45 ALA B O 1
ATOM 1665 N N . SER B 1 46 ? -18.875 6.621 5.016 1 98.19 46 SER B N 1
ATOM 1666 C CA . SER B 1 46 ? -19.781 7.699 4.629 1 98.19 46 SER B CA 1
ATOM 1667 C C . SER B 1 46 ? -19.594 8.922 5.52 1 98.19 46 SER B C 1
ATOM 1669 O O . SER B 1 46 ? -20.031 10.023 5.172 1 98.19 46 SER B O 1
ATOM 1671 N N . LYS B 1 47 ? -18.922 8.82 6.562 1 97.44 47 LYS B N 1
ATOM 1672 C CA . LYS B 1 47 ? -18.734 9.906 7.527 1 97.44 47 LYS B CA 1
ATOM 1673 C C . LYS B 1 47 ? -17.391 10.609 7.316 1 97.44 47 LYS B C 1
ATOM 1675 O O . LYS B 1 47 ? -17 11.445 8.125 1 97.44 47 LYS B O 1
ATOM 1680 N N . LYS B 1 48 ? -16.828 10.289 6.258 1 97.38 48 LYS B N 1
ATOM 1681 C CA . LYS B 1 48 ? -15.469 10.789 6.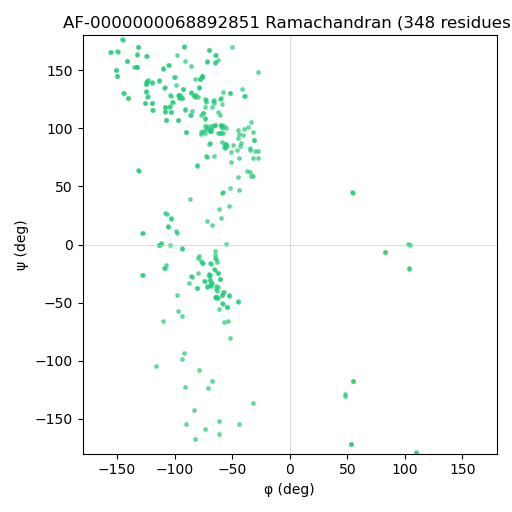023 1 97.38 48 LYS B CA 1
ATOM 1682 C C . LYS B 1 48 ? -15.32 11.305 4.598 1 97.38 48 LYS B C 1
ATOM 1684 O O . LYS B 1 48 ? -16.062 10.906 3.701 1 97.38 48 LYS B O 1
ATOM 1689 N N . THR B 1 49 ? -14.406 12.25 4.453 1 96.38 49 THR B N 1
ATOM 1690 C CA . THR B 1 49 ? -13.914 12.656 3.145 1 96.38 49 THR B CA 1
ATOM 1691 C C . THR B 1 49 ? -12.484 12.164 2.932 1 96.38 49 THR B C 1
ATOM 1693 O O . THR B 1 49 ? -11.578 12.508 3.699 1 96.38 49 THR B O 1
ATOM 1696 N N . PHE B 1 50 ? -12.312 11.391 1.996 1 97.5 50 PHE B N 1
ATOM 1697 C CA . PHE B 1 50 ? -11.008 10.82 1.694 1 97.5 50 PHE B CA 1
ATOM 1698 C C . PHE B 1 50 ? -10.305 11.625 0.603 1 97.5 50 PHE B C 1
ATOM 1700 O O . PHE B 1 50 ? -10.844 11.789 -0.495 1 97.5 50 PHE B O 1
ATOM 1707 N N . LEU B 1 51 ? -9.133 12.039 0.889 1 96.19 51 LEU B N 1
ATOM 1708 C CA . LEU B 1 51 ? -8.359 12.859 -0.038 1 96.19 51 LEU B CA 1
ATOM 1709 C C . LEU B 1 51 ? -7.184 12.078 -0.612 1 96.19 51 LEU B C 1
ATOM 1711 O O . LEU B 1 51 ? -6.68 11.148 0.025 1 96.19 51 LEU B O 1
ATOM 1715 N N . VAL B 1 52 ? -6.828 12.492 -1.822 1 93.88 52 VAL B N 1
ATOM 1716 C CA . VAL B 1 52 ? -5.566 11.977 -2.344 1 93.88 52 VAL B CA 1
ATOM 1717 C C . VAL B 1 52 ? -4.453 12.211 -1.321 1 93.88 52 VAL B C 1
ATOM 1719 O O . VAL B 1 52 ? -4.348 13.297 -0.745 1 93.88 52 VAL B O 1
ATOM 1722 N N . GLY B 1 53 ? -3.674 11.156 -1.019 1 91.5 53 GLY B N 1
ATOM 1723 C CA . GLY B 1 53 ? -2.594 11.25 -0.052 1 91.5 53 GLY B CA 1
ATOM 1724 C C . GLY B 1 53 ? -2.936 10.633 1.29 1 91.5 53 GLY B C 1
ATOM 1725 O O . GLY B 1 53 ? -2.041 10.312 2.078 1 91.5 53 GLY B O 1
ATOM 1726 N N . ASP B 1 54 ? -4.203 10.469 1.587 1 95.62 54 ASP B N 1
ATOM 1727 C CA . ASP B 1 54 ? -4.613 9.781 2.807 1 95.62 54 ASP B CA 1
ATOM 1728 C C . ASP B 1 54 ? -4.188 8.312 2.777 1 95.62 54 ASP B C 1
ATOM 1730 O O . ASP B 1 54 ? -3.809 7.793 1.727 1 95.62 54 ASP B O 1
ATOM 1734 N N . VAL B 1 55 ? -4.207 7.746 3.99 1 96.88 55 VAL B N 1
ATOM 1735 C CA . VAL B 1 55 ? -3.85 6.34 4.129 1 96.88 55 VAL B CA 1
ATOM 1736 C C . VAL B 1 55 ? -4.98 5.586 4.824 1 96.88 55 VAL B C 1
ATOM 1738 O O . VAL B 1 55 ? -5.555 6.078 5.801 1 96.88 55 VAL B O 1
ATOM 1741 N N . LEU B 1 56 ? -5.375 4.438 4.238 1 98.56 56 LEU B N 1
ATOM 1742 C CA . LEU B 1 56 ? -6.234 3.486 4.934 1 98.56 56 LEU B CA 1
ATOM 1743 C C . LEU B 1 56 ? -5.402 2.42 5.637 1 98.56 56 LEU B C 1
ATOM 1745 O O . LEU B 1 56 ? -4.551 1.776 5.02 1 98.56 56 LEU B O 1
ATOM 1749 N N . ASP B 1 57 ? -5.652 2.289 6.906 1 98.31 57 ASP B N 1
ATOM 1750 C CA . ASP B 1 57 ? -4.965 1.314 7.746 1 98.31 57 ASP B CA 1
ATOM 1751 C C . ASP B 1 57 ? -5.891 0.159 8.117 1 98.31 57 ASP B C 1
ATOM 1753 O O . ASP B 1 57 ? -6.801 0.325 8.938 1 98.31 57 ASP B O 1
ATOM 1757 N N . PHE B 1 58 ? -5.699 -1.026 7.543 1 98.75 58 PHE B N 1
ATOM 1758 C CA . PHE B 1 58 ? -6.484 -2.221 7.824 1 98.75 58 PHE B CA 1
ATOM 1759 C C . PHE B 1 58 ? -5.777 -3.109 8.836 1 98.75 58 PHE B C 1
ATOM 1761 O O . PHE B 1 58 ? -4.781 -3.762 8.516 1 98.75 58 PHE B O 1
ATOM 1768 N N . GLU B 1 59 ? -6.266 -3.139 9.992 1 98.62 59 GLU B N 1
ATOM 1769 C CA . GLU B 1 59 ? -5.809 -4.098 10.992 1 98.62 59 GLU B CA 1
ATOM 1770 C C . GLU B 1 59 ? -6.723 -5.32 11.039 1 98.62 59 GLU B C 1
ATOM 1772 O O . GLU B 1 59 ? -7.945 -5.188 11.125 1 98.62 59 GLU B O 1
ATOM 1777 N N . PHE B 1 60 ? -6.129 -6.527 10.945 1 98.75 60 PHE B N 1
ATOM 1778 C CA . PHE B 1 60 ? -6.953 -7.73 10.898 1 98.75 60 PHE B CA 1
ATOM 1779 C C . PHE B 1 60 ? -6.168 -8.945 11.383 1 98.75 60 PHE B C 1
ATOM 1781 O O . PHE B 1 60 ? -4.949 -8.867 11.562 1 98.75 60 PHE B O 1
ATOM 1788 N N . ASP B 1 61 ? -6.84 -10.039 11.672 1 98.56 61 ASP B N 1
ATOM 1789 C CA . ASP B 1 61 ? -6.234 -11.352 11.875 1 98.56 61 ASP B CA 1
ATOM 1790 C C . ASP B 1 61 ? -5.773 -11.961 10.547 1 98.56 61 ASP B C 1
ATOM 1792 O O . ASP B 1 61 ? -6.59 -12.453 9.773 1 98.56 61 ASP B O 1
ATOM 1796 N N . ALA B 1 62 ? -4.484 -11.992 10.391 1 97.44 62 ALA B N 1
ATOM 1797 C CA . ALA B 1 62 ? -3.916 -12.367 9.094 1 97.44 62 ALA B CA 1
ATOM 1798 C C . ALA B 1 62 ? -4.168 -13.836 8.789 1 97.44 62 ALA B C 1
ATOM 1800 O O . ALA B 1 62 ? -4.023 -14.273 7.645 1 97.44 62 ALA B O 1
ATOM 1801 N N . GLU B 1 63 ? -4.504 -14.617 9.727 1 97.56 63 GLU B N 1
ATOM 1802 C CA . GLU B 1 63 ? -4.852 -16.016 9.508 1 97.56 63 GLU B CA 1
ATOM 1803 C C . GLU B 1 63 ? -6.281 -16.156 8.984 1 97.56 63 GLU B C 1
ATOM 1805 O O . GLU B 1 63 ? -6.664 -17.203 8.477 1 97.56 63 GLU B O 1
ATOM 1810 N N . ARG B 1 64 ? -7.02 -15.094 9.008 1 98.31 64 ARG B N 1
ATOM 1811 C CA . ARG B 1 64 ? -8.453 -15.234 8.758 1 98.31 64 ARG B CA 1
ATOM 1812 C C . ARG B 1 64 ? -8.914 -14.266 7.672 1 98.31 64 ARG B C 1
ATOM 1814 O O . ARG B 1 64 ? -9.961 -14.469 7.059 1 98.31 64 ARG B O 1
ATOM 1821 N N . HIS B 1 65 ? -8.164 -13.18 7.578 1 98.75 65 HIS B N 1
ATOM 1822 C CA . HIS B 1 65 ? -8.633 -12.133 6.676 1 98.75 65 HIS B CA 1
ATOM 1823 C C . HIS B 1 65 ? -7.5 -11.633 5.781 1 98.75 65 HIS B C 1
ATOM 1825 O O . HIS B 1 65 ? -6.328 -11.93 6.031 1 98.75 65 HIS B O 1
ATOM 1831 N N . ASP B 1 66 ? -7.82 -10.961 4.746 1 98.75 66 ASP B N 1
ATOM 1832 C CA . ASP B 1 66 ? -6.938 -10.227 3.85 1 98.75 66 ASP B CA 1
ATOM 1833 C C . ASP B 1 66 ? -7.621 -8.961 3.326 1 98.75 66 ASP B C 1
ATOM 1835 O O . ASP B 1 66 ? -8.742 -8.641 3.732 1 98.75 66 ASP B O 1
ATOM 1839 N N . VAL B 1 67 ? -6.918 -8.164 2.564 1 98.88 67 VAL B N 1
ATOM 1840 C CA . VAL B 1 67 ? -7.48 -6.996 1.899 1 98.88 67 VAL B CA 1
ATOM 1841 C C . VAL B 1 67 ? -7.191 -7.062 0.402 1 98.88 67 VAL B C 1
ATOM 1843 O O . VAL B 1 67 ? -6.027 -7.105 -0.011 1 98.88 67 VAL B O 1
ATOM 1846 N N . ALA B 1 68 ? -8.25 -7.039 -0.361 1 98.81 68 ALA B N 1
ATOM 1847 C CA . ALA B 1 68 ? -8.117 -7.008 -1.814 1 98.81 68 ALA B CA 1
ATOM 1848 C C . ALA B 1 68 ? -8.758 -5.754 -2.398 1 98.81 68 ALA B C 1
ATOM 1850 O O . ALA B 1 68 ? -9.797 -5.297 -1.914 1 98.81 68 ALA B O 1
ATOM 1851 N N . ILE B 1 69 ? -8.102 -5.195 -3.355 1 98.75 69 ILE B N 1
ATOM 1852 C CA . ILE B 1 69 ? -8.734 -4.215 -4.23 1 98.75 69 ILE B CA 1
ATOM 1853 C C . ILE B 1 69 ? -9.234 -4.898 -5.5 1 98.75 69 ILE B C 1
ATOM 1855 O O . ILE B 1 69 ? -8.5 -5.652 -6.137 1 98.75 69 ILE B O 1
ATOM 1859 N N . VAL B 1 70 ? -10.5 -4.633 -5.781 1 98.75 70 VAL B N 1
ATOM 1860 C CA . VAL B 1 70 ? -11.141 -5.316 -6.898 1 98.75 70 VAL B CA 1
ATOM 1861 C C . VAL B 1 70 ? -11.867 -4.301 -7.781 1 98.75 70 VAL B C 1
ATOM 1863 O O . VAL B 1 70 ? -11.922 -3.111 -7.453 1 98.75 70 VAL B O 1
ATOM 1866 N N . THR B 1 71 ? -12.312 -4.789 -8.938 1 98.25 71 THR B N 1
ATOM 1867 C CA . THR B 1 71 ? -13.125 -3.943 -9.805 1 98.25 71 THR B CA 1
ATOM 1868 C C . THR B 1 71 ? -14.508 -3.715 -9.188 1 98.25 71 THR B C 1
ATOM 1870 O O . THR B 1 71 ? -14.906 -4.418 -8.258 1 98.25 71 THR B O 1
ATOM 1873 N N . ALA B 1 72 ? -15.227 -2.74 -9.773 1 98.5 72 ALA B N 1
ATOM 1874 C CA . ALA B 1 72 ? -16.578 -2.453 -9.312 1 98.5 72 ALA B CA 1
ATOM 1875 C C . ALA B 1 72 ? -17.484 -3.68 -9.438 1 98.5 72 ALA B C 1
ATOM 1877 O O . ALA B 1 72 ? -18.25 -4 -8.523 1 98.5 72 ALA B O 1
ATOM 1878 N N . ASP B 1 73 ? -17.422 -4.395 -10.523 1 98.62 73 ASP B N 1
ATOM 1879 C CA . ASP B 1 73 ? -18.234 -5.586 -10.766 1 98.62 73 ASP B CA 1
ATOM 1880 C C . ASP B 1 73 ? -17.891 -6.695 -9.766 1 98.62 73 ASP B C 1
ATOM 1882 O O . ASP B 1 73 ? -18.781 -7.367 -9.25 1 98.62 73 ASP B O 1
ATOM 1886 N N . GLU B 1 74 ? -16.641 -6.906 -9.555 1 98.75 74 GLU B N 1
ATOM 1887 C CA . GLU B 1 74 ? -16.203 -7.926 -8.602 1 98.75 74 GLU B CA 1
ATOM 1888 C C . GLU B 1 74 ? -16.641 -7.578 -7.184 1 98.75 74 GLU B C 1
ATOM 1890 O O . GLU B 1 74 ? -17 -8.469 -6.402 1 98.75 74 GLU B O 1
ATOM 1895 N N . TYR B 1 75 ? -16.578 -6.348 -6.867 1 98.81 75 TYR B N 1
ATOM 1896 C CA . TYR B 1 75 ? -17.078 -5.875 -5.578 1 98.81 75 TYR B CA 1
ATOM 1897 C C . TYR B 1 75 ? -18.547 -6.211 -5.402 1 98.81 75 TYR B C 1
ATOM 1899 O O . TYR B 1 75 ? -18.953 -6.75 -4.367 1 98.81 75 TYR B O 1
ATOM 1907 N N . GLU B 1 76 ? -19.375 -5.871 -6.387 1 98.69 76 GLU B N 1
ATOM 1908 C CA . GLU B 1 76 ? -20.812 -6.07 -6.316 1 98.69 76 GLU B CA 1
ATOM 1909 C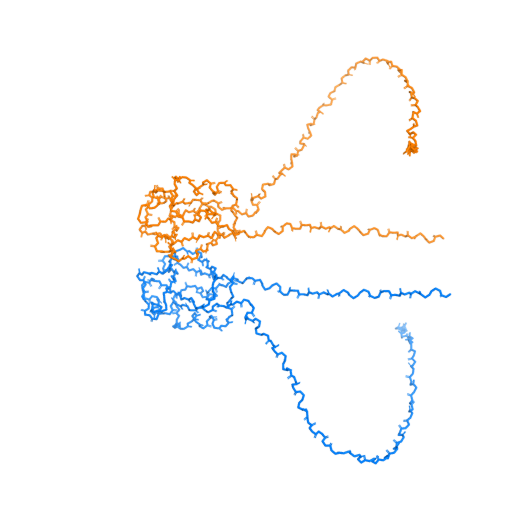 C . GLU B 1 76 ? -21.156 -7.547 -6.16 1 98.69 76 GLU B C 1
ATOM 1911 O O . GLU B 1 76 ? -22.109 -7.895 -5.453 1 98.69 76 GLU B O 1
ATOM 1916 N N . ASN B 1 77 ? -20.312 -8.391 -6.703 1 98.69 77 ASN B N 1
ATOM 1917 C CA . ASN B 1 77 ? -20.641 -9.805 -6.746 1 98.69 77 ASN B CA 1
ATOM 1918 C C . ASN B 1 77 ? -19.719 -10.625 -5.832 1 98.69 77 ASN B C 1
ATOM 1920 O O . ASN B 1 77 ? -19.812 -11.852 -5.801 1 98.69 77 ASN B O 1
ATOM 1924 N N . CYS B 1 78 ? -18.875 -9.969 -5.188 1 98.75 78 CYS B N 1
ATOM 1925 C CA . CYS B 1 78 ? -17.875 -10.594 -4.324 1 98.75 78 CYS B CA 1
ATOM 1926 C C . CYS B 1 78 ? -17.078 -11.648 -5.086 1 98.75 78 CYS B C 1
ATOM 1928 O O . CYS B 1 78 ? -16.922 -12.773 -4.609 1 98.75 78 CYS B O 1
ATOM 1930 N N . GLU B 1 79 ? -16.688 -11.25 -6.27 1 98.56 79 GLU B N 1
ATOM 1931 C CA . GLU B 1 79 ? -15.758 -12.078 -7.035 1 98.56 79 GLU B CA 1
ATOM 1932 C C . GLU B 1 79 ? -14.312 -11.836 -6.602 1 98.56 79 GLU B C 1
ATOM 1934 O O . GLU B 1 79 ? -13.836 -10.703 -6.617 1 98.56 79 GLU B O 1
ATOM 1939 N N . LYS B 1 80 ? -13.594 -12.883 -6.258 1 97.06 80 LYS B N 1
ATOM 1940 C CA . LYS B 1 80 ? -12.352 -12.711 -5.512 1 97.06 80 LYS B CA 1
ATOM 1941 C C . LYS B 1 80 ? -11.195 -13.438 -6.195 1 97.06 80 LYS B C 1
ATOM 1943 O O . LYS B 1 80 ? -10.102 -13.547 -5.637 1 97.06 80 LYS B O 1
ATOM 1948 N N . GLU B 1 81 ? -11.305 -13.922 -7.348 1 95.69 81 GLU B N 1
ATOM 1949 C CA . GLU B 1 81 ? -10.336 -14.844 -7.949 1 95.69 81 GLU B CA 1
ATOM 1950 C C . GLU B 1 81 ? -9.133 -14.086 -8.508 1 95.69 81 GLU B C 1
ATOM 1952 O O . GLU B 1 81 ? -8.016 -14.609 -8.516 1 95.69 81 GLU B O 1
ATOM 1957 N N . THR B 1 82 ? -9.32 -12.906 -9.102 1 94.25 82 THR B N 1
ATOM 1958 C CA . THR B 1 82 ? -8.234 -12.164 -9.75 1 94.25 82 THR B CA 1
ATOM 1959 C C . THR B 1 82 ? -8.227 -10.711 -9.297 1 94.25 82 THR B C 1
ATOM 1961 O O . THR B 1 82 ? -8.344 -9.797 -10.125 1 94.25 82 THR B O 1
ATOM 1964 N N . PRO B 1 83 ? -8 -10.477 -8.023 1 97 83 PRO B N 1
ATOM 1965 C CA . PRO B 1 83 ? -8.031 -9.086 -7.566 1 97 83 PRO B CA 1
ATOM 1966 C C . PRO B 1 83 ? -6.914 -8.242 -8.188 1 97 83 PRO B C 1
ATOM 1968 O O . PRO B 1 83 ? -5.891 -8.781 -8.617 1 97 83 PRO B O 1
ATOM 1971 N N . LEU B 1 84 ? -7.152 -6.945 -8.219 1 97.06 84 LEU B N 1
ATOM 1972 C CA . LEU B 1 84 ? -6.156 -5.977 -8.672 1 97.06 84 LEU B CA 1
ATOM 1973 C C . LEU B 1 84 ? -4.992 -5.902 -7.688 1 97.06 84 LEU B C 1
ATOM 1975 O O . LEU B 1 84 ? -3.852 -5.66 -8.086 1 97.06 84 LEU B O 1
ATOM 1979 N N . SER B 1 85 ? -5.332 -6.086 -6.449 1 97.31 85 SER B N 1
ATOM 1980 C CA . SER B 1 85 ? -4.355 -6.137 -5.367 1 97.31 85 SER B CA 1
ATOM 1981 C C . SER B 1 85 ? -4.832 -7.043 -4.238 1 97.31 85 SER B C 1
ATOM 1983 O O . SER B 1 85 ? -6.027 -7.121 -3.957 1 97.31 85 SER B O 1
ATOM 1985 N N . LEU B 1 86 ? -3.855 -7.707 -3.637 1 98.44 86 LEU B N 1
ATOM 1986 C CA . LEU B 1 86 ? -4.125 -8.578 -2.5 1 98.44 86 LEU B CA 1
ATOM 1987 C C . LEU B 1 86 ? -3.025 -8.453 -1.448 1 98.44 86 LEU B C 1
ATOM 1989 O O . LEU B 1 86 ? -1.841 -8.594 -1.763 1 98.44 86 LEU B O 1
ATOM 1993 N N . ILE B 1 87 ? -3.404 -8.164 -0.243 1 98 87 ILE B N 1
ATOM 1994 C CA . ILE B 1 87 ? -2.477 -8.07 0.878 1 98 87 ILE B CA 1
ATOM 1995 C C . ILE B 1 87 ? -2.9 -9.031 1.984 1 98 87 ILE B C 1
ATOM 1997 O O . ILE B 1 87 ? -4.027 -8.961 2.479 1 98 87 ILE B O 1
ATOM 2001 N N . LYS B 1 88 ? -1.981 -9.844 2.422 1 97.62 88 LYS B N 1
ATOM 2002 C CA . LYS B 1 88 ? -2.309 -10.906 3.365 1 97.62 88 LYS B CA 1
ATOM 2003 C C . LYS B 1 88 ? -1.644 -10.664 4.719 1 97.62 88 LYS B C 1
ATOM 2005 O O . LYS B 1 88 ? -1.806 -11.461 5.645 1 97.62 88 LYS B O 1
ATOM 2010 N N . THR B 1 89 ? -0.922 -9.602 4.781 1 95.62 89 THR B N 1
ATOM 2011 C CA . THR B 1 89 ? -0.274 -9.258 6.043 1 95.62 89 THR B CA 1
ATOM 2012 C C . THR B 1 89 ? -0.988 -8.094 6.723 1 95.62 89 THR B C 1
ATOM 2014 O O . THR B 1 89 ? -1.629 -7.277 6.055 1 95.62 89 THR B O 1
ATOM 2017 N N . SER B 1 90 ? -0.869 -8.016 8.047 1 96.75 90 SER B N 1
ATOM 2018 C CA . SER B 1 90 ? -1.495 -6.984 8.859 1 96.75 90 SER B CA 1
ATOM 2019 C C . SER B 1 90 ? -0.464 -6.254 9.719 1 96.75 90 SER B C 1
ATOM 2021 O O . SER B 1 90 ? 0.438 -6.875 10.281 1 96.75 90 SER B O 1
ATOM 2023 N N . PRO B 1 91 ? -0.592 -4.875 9.805 1 96.75 91 PRO B N 1
ATOM 2024 C CA . PRO B 1 91 ? -1.586 -4.047 9.117 1 96.75 91 PRO B CA 1
ATOM 2025 C C . PRO B 1 91 ? -1.262 -3.838 7.637 1 96.75 91 PRO B C 1
ATOM 2027 O O . PRO B 1 91 ? -0.092 -3.881 7.246 1 96.75 91 PRO B O 1
ATOM 2030 N N . ALA B 1 92 ? -2.279 -3.797 6.879 1 97.25 92 ALA B N 1
ATOM 2031 C CA . ALA B 1 92 ? -2.129 -3.336 5.5 1 97.25 92 ALA B CA 1
ATOM 2032 C C . ALA B 1 92 ? -2.352 -1.83 5.398 1 97.25 92 ALA B C 1
ATOM 2034 O O . ALA B 1 92 ? -3.453 -1.341 5.66 1 97.25 92 ALA B O 1
ATOM 2035 N N . LYS B 1 93 ? -1.363 -1.077 5.023 1 96.06 93 LYS B N 1
ATOM 2036 C CA . LYS B 1 93 ? -1.485 0.363 4.812 1 96.06 93 LYS B CA 1
ATOM 2037 C C . LYS B 1 93 ? -1.528 0.699 3.326 1 96.06 93 LYS B C 1
ATOM 2039 O O . LYS B 1 93 ? -0.566 0.445 2.598 1 96.06 93 LYS B O 1
ATOM 2044 N N . ILE B 1 94 ? -2.592 1.28 2.912 1 96.38 94 ILE B N 1
ATOM 2045 C CA . ILE B 1 94 ? -2.834 1.577 1.505 1 96.38 94 ILE B CA 1
ATOM 2046 C C . ILE B 1 94 ? -2.984 3.084 1.314 1 96.38 94 ILE B C 1
ATOM 2048 O O . ILE B 1 94 ? -3.912 3.695 1.85 1 96.38 94 ILE B O 1
ATOM 2052 N N . MET B 1 95 ? -2.047 3.654 0.568 1 94.69 95 MET B N 1
ATOM 2053 C CA . MET B 1 95 ? -2.129 5.074 0.235 1 94.69 95 MET B CA 1
ATOM 2054 C C . MET B 1 95 ? -3.127 5.309 -0.894 1 94.69 95 MET B C 1
ATOM 2056 O O . MET B 1 95 ? -3.152 4.559 -1.873 1 94.69 95 MET B O 1
ATOM 2060 N N . LEU B 1 96 ? -3.943 6.324 -0.729 1 95.75 96 LEU B N 1
ATOM 2061 C CA . LEU B 1 96 ? -4.887 6.75 -1.755 1 95.75 96 LEU B CA 1
ATOM 2062 C C . LEU B 1 96 ? -4.223 7.719 -2.732 1 95.75 96 LEU B C 1
ATOM 2064 O O . LEU B 1 96 ? -3.982 8.883 -2.395 1 95.75 96 LEU B O 1
ATOM 2068 N N . ASN B 1 97 ? -4.055 7.254 -3.947 1 91.88 97 ASN B N 1
ATOM 2069 C CA . ASN B 1 97 ? -3.176 8.016 -4.832 1 91.88 97 ASN B CA 1
ATOM 2070 C C . ASN B 1 97 ? -3.965 8.719 -5.93 1 91.88 97 ASN B C 1
ATOM 2072 O O . ASN B 1 97 ? -3.469 9.664 -6.551 1 91.88 97 ASN B O 1
ATOM 2076 N N . ASP B 1 98 ? -5.223 8.266 -6.234 1 93 98 ASP B N 1
ATOM 2077 C CA . ASP B 1 98 ? -6.012 8.805 -7.34 1 93 98 ASP B CA 1
ATOM 2078 C C . ASP B 1 98 ? -7.438 9.117 -6.898 1 93 98 ASP B C 1
ATOM 2080 O O . ASP B 1 98 ? -7.953 8.5 -5.965 1 93 98 ASP B O 1
ATOM 2084 N N . THR B 1 99 ? -7.996 10.047 -7.566 1 96.31 99 THR B N 1
ATOM 2085 C CA . THR B 1 99 ? -9.406 10.336 -7.309 1 96.31 99 THR B CA 1
ATOM 2086 C C . THR B 1 99 ? -10.297 9.219 -7.855 1 96.31 99 THR B C 1
ATOM 2088 O O . THR B 1 99 ? -9.891 8.477 -8.75 1 96.31 99 THR B O 1
ATOM 2091 N N . GLY B 1 100 ? -11.523 9.109 -7.305 1 97.88 100 GLY B N 1
ATOM 2092 C CA . GLY B 1 100 ? -12.508 8.148 -7.77 1 97.88 100 GLY B CA 1
ATOM 2093 C C . GLY B 1 100 ? -12.75 7.02 -6.785 1 97.88 100 GLY B C 1
ATOM 2094 O O . GLY B 1 100 ? -12.156 6.992 -5.703 1 97.88 100 GLY B O 1
ATOM 2095 N N . PRO B 1 101 ? -13.602 6.121 -7.164 1 98.56 101 PRO B N 1
ATOM 2096 C CA . PRO B 1 101 ? -13.945 5.039 -6.242 1 98.56 101 PRO B CA 1
ATOM 2097 C C . PRO B 1 101 ? -12.875 3.949 -6.184 1 98.56 101 PRO B C 1
ATOM 2099 O O . PRO B 1 101 ? -12.258 3.637 -7.203 1 98.56 101 PRO B O 1
ATOM 2102 N N . ILE B 1 102 ? -12.648 3.416 -5.035 1 98.75 102 ILE B N 1
ATOM 2103 C CA . ILE B 1 102 ? -11.859 2.211 -4.801 1 98.75 102 ILE B CA 1
ATOM 2104 C C . ILE B 1 102 ? -12.703 1.181 -4.055 1 98.75 102 ILE B C 1
ATOM 2106 O O . ILE B 1 102 ? -13.445 1.526 -3.137 1 98.75 102 ILE B O 1
ATOM 2110 N N . TYR B 1 103 ? -12.562 -0.058 -4.398 1 98.94 103 TYR B N 1
ATOM 2111 C CA . TYR B 1 103 ? -13.383 -1.14 -3.863 1 98.94 103 TYR B CA 1
ATOM 2112 C C . TYR B 1 103 ? -12.523 -2.172 -3.148 1 98.94 103 TYR B C 1
ATOM 2114 O O . TYR B 1 103 ? -11.656 -2.797 -3.76 1 98.94 103 TYR B O 1
ATOM 2122 N N . PHE B 1 104 ? -12.805 -2.385 -1.89 1 98.94 104 PHE B N 1
ATOM 2123 C CA . PHE B 1 104 ? -12.07 -3.322 -1.054 1 98.94 104 PHE B CA 1
ATOM 2124 C C . PHE B 1 104 ? -12.953 -4.492 -0.64 1 98.94 104 PHE B C 1
ATOM 2126 O O . PHE B 1 104 ? -14.125 -4.305 -0.319 1 98.94 104 PHE B O 1
ATOM 2133 N N . ILE B 1 105 ? -12.344 -5.691 -0.624 1 98.94 105 ILE B N 1
ATOM 2134 C CA . ILE B 1 105 ? -13.055 -6.832 -0.058 1 98.94 105 ILE B CA 1
ATOM 2135 C C . ILE B 1 105 ? -12.086 -7.707 0.729 1 98.94 105 ILE B C 1
ATOM 2137 O O . ILE B 1 105 ? -10.867 -7.609 0.554 1 98.94 105 ILE B O 1
ATOM 2141 N N . CYS B 1 106 ? -12.562 -8.492 1.644 1 98.94 106 CYS B N 1
ATOM 2142 C CA . CYS B 1 106 ? -11.867 -9.68 2.135 1 98.94 106 CYS B CA 1
ATOM 2143 C C . CYS B 1 106 ? -12.156 -10.883 1.249 1 98.94 106 CYS B C 1
ATOM 2145 O O . CYS B 1 106 ? -13.312 -11.188 0.962 1 98.94 106 CYS B O 1
ATOM 2147 N N . THR B 1 107 ? -11.18 -11.617 0.816 1 98.69 107 THR B N 1
ATOM 2148 C CA . THR B 1 107 ? -11.383 -12.719 -0.117 1 98.69 107 THR B CA 1
ATOM 2149 C C . THR B 1 107 ? -11.555 -14.039 0.631 1 98.69 107 THR B C 1
ATOM 2151 O O . THR B 1 107 ? -11.82 -15.07 0.02 1 98.69 107 THR B O 1
ATOM 2154 N N . SER B 1 108 ? -11.43 -13.992 1.937 1 97.94 108 SER B N 1
ATOM 2155 C CA . SER B 1 108 ? -11.508 -15.211 2.736 1 97.94 108 SER B CA 1
ATOM 2156 C C . SER B 1 108 ? -12.945 -15.719 2.83 1 97.94 108 SER B C 1
ATOM 2158 O O . SER B 1 108 ? -13.844 -14.977 3.23 1 97.94 108 SER B O 1
ATOM 2160 N N . ALA B 1 109 ? -13.062 -17 2.418 1 97.62 109 ALA B N 1
ATOM 2161 C CA . ALA B 1 109 ? -14.359 -17.656 2.543 1 97.62 109 ALA B CA 1
ATOM 2162 C C . ALA B 1 109 ? -15.477 -16.766 1.986 1 97.62 109 ALA B C 1
ATOM 2164 O O . ALA B 1 109 ? -15.414 -16.344 0.831 1 97.62 109 ALA B O 1
ATOM 2165 N N . ASP B 1 110 ? -16.641 -16.531 2.768 1 98.12 110 ASP B N 1
ATOM 2166 C CA . ASP B 1 110 ? -17.766 -15.727 2.301 1 98.12 110 ASP B CA 1
ATOM 2167 C C . ASP B 1 110 ? -17.797 -14.375 3.012 1 98.12 110 ASP B C 1
ATOM 2169 O O . ASP B 1 110 ? -18.859 -13.734 3.08 1 98.12 110 ASP B O 1
ATOM 2173 N N . HIS B 1 111 ? -16.641 -13.922 3.461 1 98.88 111 HIS B N 1
ATOM 2174 C CA . HIS B 1 111 ? -16.594 -12.727 4.305 1 98.88 111 HIS B CA 1
ATOM 2175 C C . HIS B 1 111 ? -17.125 -11.508 3.555 1 98.88 111 HIS B C 1
ATOM 2177 O O . HIS B 1 111 ? -17.812 -10.672 4.133 1 98.88 111 HIS B O 1
ATOM 2183 N N . CYS B 1 112 ? -16.828 -11.477 2.293 1 98.88 112 CYS B N 1
ATOM 2184 C CA . CYS B 1 112 ? -17.297 -10.367 1.47 1 98.88 112 CYS B CA 1
ATOM 2185 C C . CYS B 1 112 ? -18.812 -10.344 1.415 1 98.88 112 CYS B C 1
ATOM 2187 O O . CYS B 1 112 ? -19.438 -9.281 1.575 1 98.88 112 CYS B O 1
ATOM 2189 N N . ARG B 1 113 ? -19.406 -11.453 1.215 1 98.69 113 ARG B N 1
ATOM 2190 C CA . ARG B 1 113 ? -20.859 -11.547 1.1 1 98.69 113 ARG B CA 1
ATOM 2191 C C . ARG B 1 113 ? -21.531 -11.188 2.416 1 98.69 113 ARG B C 1
ATOM 2193 O O . ARG B 1 113 ? -22.719 -10.844 2.438 1 98.69 113 ARG B O 1
ATOM 2200 N N . PHE B 1 114 ? -20.75 -11.305 3.467 1 98.56 114 PHE B N 1
ATOM 2201 C CA . PHE B 1 114 ? -21.312 -10.977 4.777 1 98.56 114 PHE B CA 1
ATOM 2202 C C . PHE B 1 114 ? -20.828 -9.617 5.25 1 98.56 114 PHE B C 1
ATOM 2204 O O . PHE B 1 114 ? -20.719 -9.367 6.453 1 98.56 114 PHE B O 1
ATOM 2211 N N . GLY B 1 115 ? -20.406 -8.781 4.344 1 98.88 115 GLY B N 1
ATOM 2212 C CA . GLY B 1 115 ? -20.312 -7.359 4.629 1 98.88 115 GLY B CA 1
ATOM 2213 C C . GLY B 1 115 ? -18.875 -6.902 4.855 1 98.88 115 GLY B C 1
ATOM 2214 O O . GLY B 1 115 ? -18.641 -5.723 5.117 1 98.88 115 GLY B O 1
ATOM 2215 N N . GLN B 1 116 ? -17.891 -7.793 4.781 1 98.94 116 GLN B N 1
ATOM 2216 C CA . GLN B 1 116 ? -16.516 -7.332 4.891 1 98.94 116 GLN B CA 1
ATOM 2217 C C . GLN B 1 116 ? -16.016 -6.77 3.564 1 98.94 116 GLN B C 1
ATOM 2219 O O . GLN B 1 116 ? -15.141 -7.355 2.926 1 98.94 116 GLN B O 1
ATOM 2224 N N . LYS B 1 117 ? -16.547 -5.703 3.178 1 98.94 117 LYS B N 1
ATOM 2225 C CA . LYS B 1 117 ? -16.234 -4.965 1.956 1 98.94 117 LYS B CA 1
ATOM 2226 C C . LYS B 1 117 ? -16.484 -3.469 2.143 1 98.94 117 LYS B C 1
ATOM 2228 O O . LYS B 1 117 ? -17.312 -3.068 2.969 1 98.94 117 LYS B O 1
ATOM 2233 N N . LEU B 1 118 ? -15.742 -2.654 1.448 1 98.94 118 LEU B N 1
ATOM 2234 C CA . LEU B 1 118 ? -15.688 -1.207 1.621 1 98.94 118 LEU B CA 1
ATOM 2235 C C . LEU B 1 118 ? -15.5 -0.506 0.281 1 98.94 118 LEU B C 1
ATOM 2237 O O . LEU B 1 118 ? -14.664 -0.914 -0.524 1 98.94 118 LEU B O 1
ATOM 2241 N N . THR B 1 119 ? -16.281 0.46 -0.022 1 98.81 119 THR B N 1
ATOM 2242 C CA . THR B 1 119 ? -16.016 1.393 -1.113 1 98.81 119 THR B CA 1
ATOM 2243 C C . THR B 1 119 ? -15.641 2.768 -0.572 1 98.81 119 THR B C 1
ATOM 2245 O O . THR B 1 119 ? -16.25 3.252 0.387 1 98.81 119 THR B O 1
ATOM 2248 N N . VAL B 1 120 ? -14.648 3.334 -1.122 1 98.62 120 VAL B N 1
ATOM 2249 C CA . VAL B 1 120 ? -14.25 4.699 -0.793 1 98.62 120 VAL B CA 1
ATOM 2250 C C . VAL B 1 120 ? -14.203 5.543 -2.062 1 98.62 120 VAL B C 1
ATOM 2252 O O . VAL B 1 120 ? -13.758 5.078 -3.113 1 98.62 120 VAL B O 1
ATOM 2255 N N . ASN B 1 121 ? -14.664 6.781 -1.957 1 98.38 121 ASN B N 1
ATOM 2256 C CA . ASN B 1 121 ? -14.516 7.75 -3.037 1 98.38 121 ASN B CA 1
ATOM 2257 C C . ASN B 1 121 ? -13.484 8.82 -2.695 1 98.38 121 ASN B C 1
ATOM 2259 O O . ASN B 1 121 ? -13.695 9.625 -1.783 1 98.38 121 ASN B O 1
ATOM 2263 N N . VAL B 1 122 ? -12.414 8.844 -3.416 1 98.06 122 VAL B N 1
ATOM 2264 C CA . VAL B 1 122 ? -11.305 9.742 -3.148 1 98.06 122 VAL B CA 1
ATOM 2265 C C . VAL B 1 122 ? -11.469 11.031 -3.955 1 98.06 122 VAL B C 1
ATOM 2267 O O . VAL B 1 122 ? -11.797 10.984 -5.145 1 98.06 122 VAL B O 1
ATOM 2270 N N . VAL B 1 123 ? -11.266 12.117 -3.285 1 96.75 123 VAL B N 1
ATOM 2271 C CA . VAL B 1 123 ? -11.359 13.406 -3.965 1 96.75 123 VAL B CA 1
ATOM 2272 C C . VAL B 1 123 ? -10.062 14.188 -3.766 1 96.75 123 VAL B C 1
ATOM 2274 O O . VAL B 1 123 ? -9.219 13.805 -2.951 1 96.75 123 VAL B O 1
ATOM 2277 N N . ASP B 1 124 ? -9.812 15.18 -4.566 1 91.31 124 ASP B N 1
ATOM 2278 C CA . ASP B 1 124 ? -8.648 16.047 -4.398 1 91.31 124 ASP B CA 1
ATOM 2279 C C . ASP B 1 124 ? -8.859 17.031 -3.256 1 91.31 124 ASP B C 1
ATOM 2281 O O . ASP B 1 124 ? -10 17.281 -2.848 1 91.31 124 ASP B O 1
ATOM 2285 N N . ASP B 1 125 ? -7.758 17.312 -2.555 1 77.75 125 ASP B N 1
ATOM 2286 C CA . ASP B 1 125 ? -7.875 18.312 -1.492 1 77.75 125 ASP B CA 1
ATOM 2287 C C . ASP B 1 125 ? -8.672 19.531 -1.962 1 77.75 125 ASP B C 1
ATOM 2289 O O . ASP B 1 125 ? -9.477 20.078 -1.208 1 77.75 125 ASP B O 1
ATOM 2293 N N . ALA B 1 126 ? -8.336 20.031 -3.078 1 63.47 126 ALA B N 1
ATOM 2294 C CA . ALA B 1 126 ? -8.992 21.25 -3.535 1 63.47 126 ALA B CA 1
ATOM 2295 C C . ALA B 1 126 ? -10.5 21.062 -3.637 1 63.47 126 ALA B C 1
ATOM 2297 O O . ALA B 1 126 ? -11.266 22 -3.445 1 63.47 126 ALA B O 1
ATOM 2298 N N . SER B 1 127 ? -10.781 19.953 -4.109 1 52.75 127 SER B N 1
ATOM 2299 C CA . SER B 1 127 ? -12.203 19.781 -4.387 1 52.75 127 SER B CA 1
ATOM 2300 C C . SER B 1 127 ? -13.016 19.688 -3.094 1 52.75 127 SER B C 1
ATOM 2302 O O . SER B 1 127 ? -14.242 19.75 -3.119 1 52.75 127 SER B O 1
ATOM 2304 N N . GLY B 1 128 ? -12.305 19.25 -2.055 1 47.28 128 GLY B N 1
ATOM 2305 C CA . GLY B 1 128 ? -13.047 19.266 -0.804 1 47.28 128 GLY B CA 1
ATOM 2306 C C . GLY B 1 128 ? -13.32 20.672 -0.298 1 47.28 128 GLY B C 1
ATOM 2307 O O . GLY B 1 128 ? -13.969 20.844 0.739 1 47.28 128 GLY B O 1
ATOM 2308 N N . ALA B 1 129 ? -12.375 21.547 -0.647 1 42.38 129 ALA B N 1
ATOM 2309 C CA . ALA B 1 129 ? -12.773 22.906 -0.314 1 42.38 129 ALA B CA 1
ATOM 2310 C C . ALA B 1 129 ? -14.086 23.281 -1.004 1 42.38 129 ALA B C 1
ATOM 2312 O O . ALA B 1 129 ? -14.109 23.547 -2.207 1 42.38 129 ALA B O 1
ATOM 2313 N N . GLY B 1 130 ? -15.039 22.516 -1.013 1 38.16 130 GLY B N 1
ATOM 2314 C CA . GLY B 1 130 ? -16.281 23.203 -1.338 1 38.16 130 GLY B CA 1
ATOM 2315 C C . GLY B 1 130 ? -16.25 24.672 -0.941 1 38.16 130 GLY B C 1
ATOM 2316 O O . GLY B 1 130 ? -16.109 25 0.237 1 38.16 130 GLY B O 1
ATOM 2317 N N . GLY B 1 131 ? -15.648 25.406 -1.768 1 35.22 131 GLY B N 1
ATOM 2318 C CA . GLY B 1 131 ? -15.773 26.859 -1.726 1 35.22 131 GLY B CA 1
ATOM 2319 C C . GLY B 1 131 ? -17.125 27.328 -1.216 1 35.22 131 GLY B C 1
ATOM 2320 O O . GLY B 1 131 ? -18.172 26.922 -1.744 1 35.22 131 GLY B O 1
ATOM 2321 N N . HIS B 1 132 ? -17.219 27.516 0.087 1 34.47 132 HIS B N 1
ATOM 2322 C CA . HIS B 1 132 ? -18.25 28.5 0.433 1 34.47 132 HIS B CA 1
ATOM 2323 C C . HIS B 1 132 ? -18.344 29.594 -0.635 1 34.47 132 HIS B C 1
ATOM 2325 O O . HIS B 1 132 ? -17.453 30.438 -0.759 1 34.47 132 HIS B O 1
ATOM 2331 N N . SER B 1 133 ? -18.625 29.172 -1.886 1 34.12 133 SER B N 1
ATOM 2332 C CA . SER B 1 133 ? -19.047 30.25 -2.777 1 34.12 133 SER B CA 1
ATOM 2333 C C . SER B 1 133 ? -19.859 31.312 -2.025 1 34.12 133 SER B C 1
ATOM 2335 O O . SER B 1 133 ? -20.922 31.016 -1.474 1 34.12 133 SER B O 1
ATOM 2337 N N . GLY B 1 134 ? -19.156 32.156 -1.395 1 31.25 134 GLY B N 1
ATOM 2338 C CA . GLY B 1 134 ? -19.812 33.375 -0.957 1 31.25 134 GLY B CA 1
ATOM 2339 C C . GLY B 1 134 ? -20.875 33.844 -1.918 1 31.25 134 GLY B C 1
ATOM 2340 O O . GLY B 1 134 ? -20.688 33.844 -3.135 1 31.25 134 GLY B O 1
ATOM 2341 N N . ALA B 1 135 ? -22.156 33.625 -1.475 1 33.81 135 ALA B N 1
ATOM 2342 C CA . ALA B 1 135 ? -23.359 34.188 -2.055 1 33.81 135 ALA B CA 1
ATOM 2343 C C . ALA B 1 135 ? -23.078 35.562 -2.648 1 33.81 135 ALA B C 1
ATOM 2345 O O . ALA B 1 135 ? -22.703 36.5 -1.929 1 33.81 135 ALA B O 1
ATOM 2346 N N . GLY B 1 136 ? -22.422 35.594 -3.766 1 31.41 136 GLY B N 1
ATOM 2347 C CA . GLY B 1 136 ? -22.453 36.875 -4.445 1 31.41 136 GLY B CA 1
ATOM 2348 C C . GLY B 1 136 ? -23.812 37.531 -4.426 1 31.41 136 GLY B C 1
ATOM 2349 O O . GLY B 1 136 ? -24.812 36.906 -4.809 1 31.41 136 GLY B O 1
ATOM 2350 N N . THR B 1 137 ? -24.016 38.281 -3.348 1 30.08 137 THR B N 1
ATOM 2351 C CA . THR B 1 137 ? -25.172 39.188 -3.209 1 30.08 137 THR B CA 1
ATOM 2352 C C . THR B 1 137 ? -25.5 39.844 -4.539 1 30.08 137 THR B C 1
ATOM 2354 O O . THR B 1 137 ? -24.719 40.656 -5.043 1 30.08 137 THR B O 1
ATOM 2357 N N . THR B 1 138 ? -25.859 39 -5.465 1 30.88 138 THR B N 1
ATOM 2358 C CA . THR B 1 138 ? -26.391 39.688 -6.637 1 30.88 138 THR B CA 1
ATOM 2359 C C . THR B 1 138 ? -27.375 40.781 -6.219 1 30.88 138 THR B C 1
ATOM 2361 O O . THR B 1 138 ? -28.375 40.5 -5.578 1 30.88 138 THR B O 1
ATOM 2364 N N . ALA B 1 139 ? -26.766 41.875 -5.859 1 30.47 139 ALA B N 1
ATOM 2365 C CA . ALA B 1 139 ? -27.531 43.062 -5.551 1 30.47 139 ALA B CA 1
ATOM 2366 C C . ALA B 1 139 ? -28.641 43.281 -6.586 1 30.47 139 ALA B C 1
ATOM 2368 O O . ALA B 1 139 ? -28.375 43.344 -7.785 1 30.47 139 ALA B O 1
ATOM 2369 N N . PRO B 1 140 ? -29.812 42.781 -6.215 1 29.83 140 PRO B N 1
ATOM 2370 C CA . PRO B 1 140 ? -30.938 43.062 -7.105 1 29.83 140 PRO B CA 1
ATOM 2371 C C . PRO B 1 140 ? -30.969 44.531 -7.559 1 29.83 140 PRO B C 1
ATOM 2373 O O . PRO B 1 140 ? -30.578 45.438 -6.801 1 29.83 140 PRO B O 1
ATOM 2376 N N . THR B 1 141 ? -30.5 44.781 -8.672 1 28.38 141 THR B N 1
ATOM 2377 C CA . THR B 1 141 ? -30.641 46.094 -9.258 1 28.38 141 THR B CA 1
ATOM 2378 C C . THR B 1 141 ? -32.062 46.625 -9.094 1 28.38 141 THR B C 1
ATOM 2380 O O . THR B 1 141 ? -33 46.094 -9.711 1 28.38 141 THR B O 1
ATOM 2383 N N . GLY B 1 142 ? -32.5 46.719 -7.703 1 24.39 142 GLY B N 1
ATOM 2384 C CA . GLY B 1 142 ? -33.781 47.344 -7.457 1 24.39 142 GLY B CA 1
ATOM 2385 C C . GLY B 1 142 ? -34 48.562 -8.336 1 24.39 142 GLY B C 1
ATOM 2386 O O . GLY B 1 142 ? -33.188 49.469 -8.367 1 24.39 142 GLY B O 1
ATOM 2387 N N . SER B 1 143 ? -34.594 48.25 -9.32 1 24.7 143 SER B N 1
ATOM 2388 C CA . SER B 1 143 ? -35.125 49.25 -10.227 1 24.7 143 SER B CA 1
ATOM 2389 C C . SER B 1 143 ? -35.75 50.406 -9.445 1 24.7 143 SER B C 1
ATOM 2391 O O . SER B 1 143 ? -36.312 50.188 -8.383 1 24.7 143 SER B O 1
ATOM 2393 N N . GLY B 1 144 ? -35.5 51.625 -9.75 1 22.47 144 GLY B N 1
ATOM 2394 C CA . GLY B 1 144 ? -35.5 53.031 -9.383 1 22.47 144 GLY B CA 1
ATOM 2395 C C . GLY B 1 144 ? -36.906 53.594 -9.18 1 22.47 144 GLY B C 1
ATOM 2396 O O . GLY B 1 144 ? -37.062 54.781 -8.977 1 22.47 144 GLY B O 1
ATOM 2397 N N . GLU B 1 145 ? -38 52.75 -9.57 1 23.75 145 GLU B N 1
ATOM 2398 C CA . GLU B 1 145 ? -38.969 53.75 -10.023 1 23.75 145 GLU B CA 1
ATOM 2399 C C . GLU B 1 145 ? -39.344 54.688 -8.891 1 23.75 145 GLU B C 1
ATOM 2401 O O . GLU B 1 145 ? -39.219 54.344 -7.719 1 23.75 145 GLU B O 1
ATOM 2406 N N . THR B 1 146 ? -40.5 55.406 -9.133 1 22.7 146 THR B N 1
ATOM 2407 C CA . THR B 1 146 ? -40.906 56.812 -9.195 1 22.7 146 THR B CA 1
ATOM 2408 C C . THR B 1 146 ? -41.406 57.312 -7.84 1 22.7 146 THR B C 1
ATOM 2410 O O . THR B 1 146 ? -40.938 58.312 -7.328 1 22.7 146 THR B O 1
ATOM 2413 N N . ALA B 1 147 ? -42.812 57.25 -7.566 1 23.5 147 ALA B N 1
ATOM 2414 C CA . ALA B 1 147 ? -43.469 58.562 -7.484 1 23.5 147 ALA B CA 1
ATOM 2415 C C . ALA B 1 147 ? -43.531 59.062 -6.043 1 23.5 147 ALA B C 1
ATOM 2417 O O . ALA B 1 147 ? -43.125 60.156 -5.73 1 23.5 147 ALA B O 1
ATOM 2418 N N . ALA B 1 148 ? -44.781 58.844 -5.398 1 23.53 148 ALA B N 1
ATOM 2419 C CA . ALA B 1 148 ? -45.562 60.031 -5.141 1 23.53 148 ALA B CA 1
ATOM 2420 C C . ALA B 1 148 ? -45.25 60.625 -3.76 1 23.53 148 ALA B C 1
ATOM 2422 O O . ALA B 1 148 ? -44.625 59.969 -2.936 1 23.53 148 ALA B O 1
ATOM 2423 N N . PRO B 1 149 ? -46.438 60.75 -2.896 1 22.89 149 PRO B N 1
ATOM 2424 C CA . PRO B 1 149 ? -46.781 62.094 -2.418 1 22.89 149 PRO B CA 1
ATOM 2425 C C . PRO B 1 149 ? -46.188 62.406 -1.042 1 22.89 149 PRO B C 1
ATOM 2427 O O . PRO B 1 149 ? -45.656 63.469 -0.83 1 22.89 149 PRO B O 1
ATOM 2430 N N . LEU B 1 150 ? -46.625 61.562 0.016 1 22.2 150 LEU B N 1
ATOM 2431 C CA . LEU B 1 150 ? -47.406 62.312 0.966 1 22.2 150 LEU B CA 1
ATOM 2432 C C . LEU B 1 150 ? -46.531 63.062 1.961 1 22.2 150 LEU B C 1
ATOM 2434 O O . LEU B 1 150 ? -45.375 62.656 2.16 1 22.2 150 LEU B O 1
ATOM 2438 N N . PRO B 1 151 ? -47.219 63.562 3.053 1 23.28 151 PRO B N 1
ATOM 2439 C CA . PRO B 1 151 ? -47.031 64.812 3.736 1 23.28 151 PRO B CA 1
ATOM 2440 C C . PRO B 1 151 ? -45.938 64.812 4.773 1 23.28 151 PRO B C 1
ATOM 2442 O O . PRO B 1 151 ? -45.406 63.75 5.105 1 23.28 151 PRO B O 1
ATOM 2445 N N . ALA B 1 152 ? -46.188 65.5 5.84 1 21.3 152 ALA B N 1
ATOM 2446 C CA . ALA B 1 152 ? -45.5 66.625 6.527 1 21.3 152 ALA B CA 1
ATOM 2447 C C . ALA B 1 152 ? -44.625 66.062 7.672 1 21.3 152 ALA B C 1
ATOM 2449 O O . ALA B 1 152 ? -43.469 66.438 7.797 1 21.3 152 ALA B O 1
ATOM 2450 N N . GLU B 1 153 ? -45.188 65.312 8.633 1 22.61 153 GLU B N 1
ATOM 2451 C CA . GLU B 1 153 ? -45.125 66.062 9.875 1 22.61 153 GLU B CA 1
ATOM 2452 C C . GLU B 1 153 ? -43.812 65.875 10.602 1 22.61 153 GLU B C 1
ATOM 2454 O O . GLU B 1 153 ? -43.125 64.875 10.414 1 22.61 153 GLU B O 1
ATOM 2459 N N . SER B 1 154 ? -43.375 66.875 11.438 1 20.55 154 SER B N 1
ATOM 2460 C CA . SER B 1 154 ? -42.219 67.562 12.031 1 20.55 154 SER B CA 1
ATOM 2461 C C . SER B 1 154 ? -41.656 66.75 13.211 1 20.55 154 SER B C 1
ATOM 2463 O O . SER B 1 154 ? -40.5 66.875 13.57 1 20.55 154 SER B O 1
ATOM 2465 N N . THR B 1 155 ? -42.375 65.875 13.914 1 22.23 155 THR B N 1
ATOM 2466 C CA . THR B 1 155 ? -42.156 66.312 15.305 1 22.23 155 THR B CA 1
ATOM 2467 C C . THR B 1 155 ? -40.812 65.812 15.812 1 22.23 155 THR B C 1
ATOM 2469 O O . THR B 1 155 ? -40.438 64.625 15.602 1 22.23 155 THR B O 1
ATOM 2472 N N . ALA B 1 156 ? -39.906 66.625 16.344 1 21.91 156 ALA B N 1
ATOM 2473 C CA . ALA B 1 156 ? -38.531 66.812 16.812 1 21.91 156 ALA B CA 1
ATOM 2474 C C . ALA B 1 156 ? -38.312 66.062 18.125 1 21.91 156 ALA B C 1
ATOM 2476 O O . ALA B 1 156 ? -37.219 66.125 18.703 1 21.91 156 ALA B O 1
ATOM 2477 N N . SER B 1 157 ? -39 65.062 18.625 1 22.19 157 SER B N 1
ATOM 2478 C CA . SER B 1 157 ? -38.812 65.125 20.078 1 22.19 157 SER B CA 1
ATOM 2479 C C . SER B 1 157 ? -37.406 64.688 20.484 1 22.19 157 SER B C 1
ATOM 2481 O O . SER B 1 157 ? -36.875 63.688 20 1 22.19 157 SER B O 1
ATOM 2483 N N . SER B 1 158 ? -36.594 65.562 21.219 1 21.62 158 SER B N 1
ATOM 2484 C CA . SER B 1 158 ? -35.25 65.75 21.781 1 21.62 158 SER B CA 1
ATOM 2485 C C . SER B 1 158 ? -34.969 64.75 22.906 1 21.62 158 SER B C 1
ATOM 2487 O O . SER B 1 158 ? -33.969 64.875 23.594 1 21.62 158 SER B O 1
ATOM 2489 N N . LEU B 1 159 ? -35.625 63.656 23.156 1 20.66 159 LEU B N 1
ATOM 2490 C CA . LEU B 1 159 ? -35.5 63.344 24.578 1 20.66 159 LEU B CA 1
ATOM 2491 C C . LEU B 1 159 ? -34.031 63.094 24.938 1 20.66 159 LEU B C 1
ATOM 2493 O O . LEU B 1 159 ? -33.25 62.625 24.109 1 20.66 159 LEU B O 1
ATOM 2497 N N . GLY B 1 160 ? -33.719 63.25 26.281 1 21.25 160 GLY B N 1
ATOM 2498 C CA . GLY B 1 160 ? -32.812 63.562 27.391 1 21.25 160 GLY B CA 1
ATOM 2499 C C . GLY B 1 160 ? -31.797 62.469 27.656 1 21.25 160 GLY B C 1
ATOM 2500 O O . GLY B 1 160 ? -31.922 61.344 27.141 1 21.25 160 GLY B O 1
ATOM 2501 N N . GLY B 1 161 ? -31.156 62.406 28.953 1 23.59 161 GLY B N 1
ATOM 2502 C CA . GLY B 1 161 ? -29.938 62.5 29.734 1 23.59 161 GLY B CA 1
ATOM 2503 C C . GLY B 1 161 ? -29.453 61.156 30.234 1 23.59 161 GLY B C 1
ATOM 2504 O O . GLY B 1 161 ? -28.328 61.062 30.734 1 23.59 161 GLY B O 1
ATOM 2505 N N . ALA B 1 162 ? -30.078 60 30.344 1 23.67 162 ALA B N 1
ATOM 2506 C CA . ALA B 1 162 ? -29.891 59.312 31.609 1 23.67 162 ALA B CA 1
ATOM 2507 C C . ALA B 1 162 ? -28.5 58.719 31.719 1 23.67 162 ALA B C 1
ATOM 2509 O O . ALA B 1 162 ? -28.031 58.062 30.797 1 23.67 162 ALA B O 1
ATOM 2510 N N . SER B 1 163 ? -27.609 59.156 32.75 1 23.36 163 SER B N 1
ATOM 2511 C CA . SER B 1 163 ? -26.312 58.969 33.406 1 23.36 163 SER B CA 1
ATOM 2512 C C . SER B 1 163 ? -26.203 57.594 34.031 1 23.36 163 SER B C 1
ATOM 2514 O O . SER B 1 163 ? -27.078 57.188 34.812 1 23.36 163 SER B O 1
ATOM 2516 N N . PHE B 1 164 ? -25.641 56.531 33.5 1 22.53 164 PHE B N 1
ATOM 2517 C CA . PHE B 1 164 ? -25.422 55.219 34.094 1 22.53 164 PHE B CA 1
ATOM 2518 C C . PHE B 1 164 ? -24.438 55.281 35.25 1 22.53 164 PHE B C 1
ATOM 2520 O O . PHE B 1 164 ? -23.25 55.562 35.062 1 22.53 164 PHE B O 1
ATOM 2527 N N . MET B 1 165 ? -24.812 55.781 36.531 1 23.36 165 MET B N 1
ATOM 2528 C CA . MET B 1 165 ? -24.078 55.875 37.781 1 23.36 165 MET B CA 1
ATOM 2529 C C . MET B 1 165 ? -23.422 54.531 38.125 1 23.36 165 MET B C 1
ATOM 2531 O O . MET B 1 165 ? -23.812 53.5 37.625 1 23.36 165 MET B O 1
ATOM 2535 N N . VAL B 1 166 ? -22.453 54.594 39.281 1 26.95 166 VAL B N 1
ATOM 2536 C CA . VAL B 1 166 ? -21.266 54.188 40.062 1 26.95 166 VAL B CA 1
ATOM 2537 C C . VAL B 1 166 ? -21.641 53.031 41 1 26.95 166 VAL B C 1
ATOM 2539 O O . VAL B 1 166 ? -20.781 52.469 41.688 1 26.95 166 VAL B O 1
ATOM 2542 N N . ALA B 1 167 ? -22.391 51.969 40.906 1 21.84 167 ALA B N 1
ATOM 2543 C CA . ALA B 1 167 ? -22.844 51.281 42.125 1 21.84 167 ALA B CA 1
ATOM 2544 C C . ALA B 1 167 ? -21.656 50.688 42.875 1 21.84 167 ALA B C 1
ATOM 2546 O O . ALA B 1 167 ? -20.906 49.875 42.344 1 21.84 167 ALA B O 1
ATOM 2547 N N . LEU B 1 168 ? -21.109 51.344 44.094 1 25.86 168 LEU B N 1
ATOM 2548 C CA . LEU B 1 168 ? -20.219 51.156 45.219 1 25.86 168 LEU B CA 1
ATOM 2549 C C . LEU B 1 168 ? -20.688 50 46.094 1 25.86 16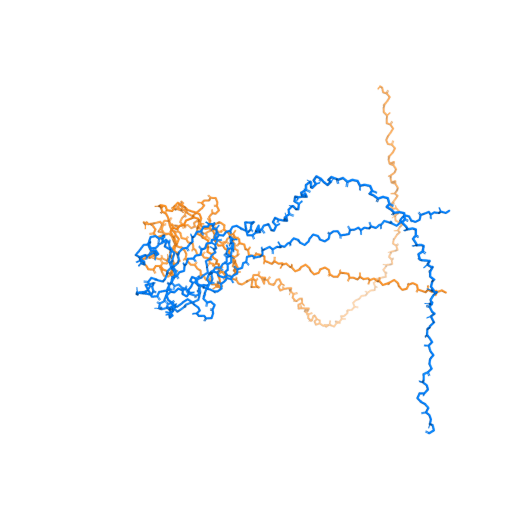8 LEU B C 1
ATOM 2551 O O . LEU B 1 168 ? -20 49.594 47.062 1 25.86 168 LEU B O 1
ATOM 2555 N N . VAL B 1 169 ? -21.297 48.875 46.094 1 23.62 169 VAL B N 1
ATOM 2556 C CA . VAL B 1 169 ? -21.969 48.25 47.219 1 23.62 169 VAL B CA 1
ATOM 2557 C C . VAL B 1 169 ? -20.938 47.844 48.281 1 23.62 169 VAL B C 1
ATOM 2559 O O . VAL B 1 169 ? -19.922 47.188 47.969 1 23.62 169 VAL B O 1
ATOM 2562 N N . SER B 1 170 ? -20.922 48.406 49.719 1 25.98 170 SER B N 1
ATOM 2563 C CA . SER B 1 170 ? -20.5 48.469 51.125 1 25.98 170 SER B CA 1
ATOM 2564 C C . SER B 1 170 ? -20.828 47.188 51.844 1 25.98 170 SER B C 1
ATOM 2566 O O . SER B 1 170 ? -20.594 47.062 53.062 1 25.98 170 SER B O 1
ATOM 2568 N N . ALA B 1 171 ? -21.047 45.969 51.594 1 24.94 171 ALA B N 1
ATOM 2569 C CA . ALA B 1 171 ? -21.812 45.219 52.594 1 24.94 171 ALA B CA 1
ATOM 2570 C C . ALA B 1 171 ? -21.031 45.094 53.906 1 24.94 171 ALA B C 1
ATOM 2572 O O . ALA B 1 171 ? -19.875 44.688 53.906 1 24.94 171 ALA B O 1
ATOM 2573 N N . ALA B 1 172 ? -21.594 45.625 55.25 1 24.05 172 ALA B N 1
ATOM 2574 C CA . ALA B 1 172 ? -21.641 45.906 56.688 1 24.05 172 ALA B CA 1
ATOM 2575 C C . ALA B 1 172 ? -21.516 44.594 57.5 1 24.05 172 ALA B C 1
ATOM 2577 O O . ALA B 1 172 ? -20.797 44.562 58.5 1 24.05 172 ALA B O 1
ATOM 2578 N N . VAL B 1 173 ? -22.438 43.594 57.531 1 26.39 173 VAL B N 1
ATOM 2579 C CA . VAL B 1 173 ? -23.203 43.344 58.75 1 26.39 173 VAL B CA 1
ATOM 2580 C C . VAL B 1 173 ? -22.297 42.75 59.812 1 26.39 173 VAL B C 1
ATOM 2582 O O . VAL B 1 173 ? -22.203 43.281 60.906 1 26.39 173 VAL B O 1
ATOM 2585 N N . ALA B 1 174 ? -22.656 41.5 60.375 1 26.22 174 ALA B N 1
ATOM 2586 C CA . ALA B 1 174 ? -23.328 41.125 61.594 1 26.22 174 ALA B CA 1
ATOM 2587 C C . ALA B 1 174 ? -22.328 40.719 62.688 1 26.22 174 ALA B C 1
ATOM 2589 O O . ALA B 1 174 ? -21.312 40.094 62.375 1 26.22 174 ALA B O 1
ATOM 2590 N N . LEU B 1 175 ? -22.609 41.219 63.969 1 28.16 175 LEU B N 1
ATOM 2591 C CA . LEU B 1 175 ? -22.281 41.406 65.375 1 28.16 175 LEU B CA 1
ATOM 2592 C C . LEU B 1 175 ? -22.203 40.062 66.062 1 28.16 175 LEU B C 1
ATOM 2594 O O . LEU B 1 175 ? -21.375 39.875 67 1 28.16 175 LEU B O 1
ATOM 2598 N N . PHE B 1 176 ? -23.234 39.125 66.062 1 29.52 176 PHE B N 1
ATOM 2599 C CA . PHE B 1 176 ? -23.328 38.312 67.312 1 29.52 176 PHE B CA 1
ATOM 2600 C C . PHE B 1 176 ? -22.234 37.25 67.312 1 29.52 176 PHE B C 1
ATOM 2602 O O . PHE B 1 176 ? -21.781 36.812 66.25 1 29.52 176 PHE B O 1
#

Solvent-accessible surface area (backbone atoms only — not comparable to full-atom values): 22080 Å² total; per-residue (Å²): 134,85,78,81,78,77,81,82,81,81,81,80,82,78,79,75,80,74,83,67,70,48,78,41,56,41,58,55,93,68,29,51,52,72,46,93,43,63,56,48,43,42,55,61,43,69,77,58,85,47,35,51,58,18,30,43,35,37,41,47,56,48,92,67,40,42,46,25,36,39,52,72,68,28,55,78,67,58,55,61,86,78,52,46,22,41,34,42,53,60,67,39,60,44,62,34,81,55,68,44,78,46,34,37,32,26,64,41,85,64,31,30,80,43,16,22,38,37,60,45,62,26,36,50,64,70,68,66,51,63,66,77,67,67,75,71,73,70,70,72,77,65,79,72,71,83,84,70,84,66,82,66,83,65,81,63,84,77,83,80,90,80,96,78,90,88,87,86,90,75,92,70,89,78,83,130,134,86,79,80,78,77,79,81,82,82,80,80,81,78,80,74,79,75,84,69,68,47,78,42,55,41,56,54,93,68,29,50,53,72,45,94,44,62,56,48,42,39,56,60,41,70,78,57,86,45,33,50,60,18,30,43,34,36,42,46,58,50,91,66,39,41,46,23,34,38,51,72,68,29,55,77,66,58,57,59,88,78,50,47,22,40,35,43,54,61,67,38,63,44,63,34,81,56,68,45,77,46,34,37,31,26,64,41,86,65,32,30,81,42,16,22,38,37,59,47,62,25,36,50,65,69,66,66,52,63,66,78,68,69,75,70,73,70,68,73,78,72,75,76,81,80,80,82,83,79,85,79,84,74,86,71,85,73,83,86,79,90,78,89,81,78,92,72,92,73,96,80,82,90,82,130

Organism: Brassica napus (NCBI:txid3708)

Foldseek 3Di:
DPPPPDDDDDPDPPPPPPPDAEEDQQLVPVFQFQDQDQCSRAVVQVVDAAEQFHKYWGADDLVAWKKFWADPVCLVVVPDDDTPDIGSDPGDIDGRHDFAKIKMATNGDCSSVRRSIHIHGYDHPVVVCPPPPPPPPPPPPPPPDDDDDDDPPPPPPDDDDDDDDDDDDDDDPDDD/DPPPPDPPDDPDPPPPPPPDAEEDQQLVPVFQFQDQDQCSRAVVQVVDAAEQFHKYWGADDLVAWKKFWADPVCLVVVPDDDTPDIGSDPGDIDGRHDFAKIKMATNGDCSSVRRSIHIHGYDHPVVVCPPPPPPPPPPPPPDDDDDDDDDDDDDDDPDDDDDPDDPPDPDDDDDD

Secondary structure (DSSP, 8-state):
----------------------EEETTGGG-SS--SSTTHHHHHHHT--EETT-EEEE---TTT--EEEE-HHHHHHT--SS-SEEE-SSSEEEE--SSEEEEEE--STTTTTTT-EEEEEEE-HHHHS-----------------------------------------------/----------------------EEETTGGG-SS--SSTTHHHHHHHT--EETT-EEEE---TTT--EEEE-HHHHHHT--SS-SEEE-SSSEEEE--SSEEEEEE--STTTTTTT-EEEEEEE-HHHHS-----------------------------------------------

Nearest PDB structures (foldseek):
  1x9u-assembly2_B  TM=9.910E-01  e=2.052E-16  Armoracia rusticana
  1ws8-assembly1_C  TM=9.654E-01  e=7.013E-13  Cucurbita pepo
  1jer-assembly1_A-2  TM=9.282E-01  e=3.466E-13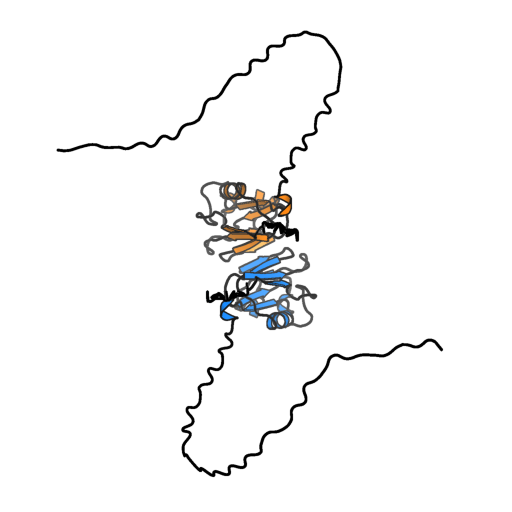  Cucumis sativus
  2cbp-assembly1_A  TM=9.387E-01  e=1.525E-10  Cucumis sativus
  1f56-assembly1_A  TM=9.248E-01  e=6.290E-08  Spinacia oleracea

InterPro domains:
  IPR003245 Phytocyanin domain [PF02298] (32-116)
  IPR003245 Phytocyanin domain [PS51485] (22-124)
  IPR008972 Cupredoxin [G3DSA:2.60.40.420] (21-134)
  IPR008972 Cupredoxin [SSF49503] (21-123)
  IPR039391 Phytocyanin-like [PTHR33021] (20-168)

Radius of gyration: 37.94 Å; Cα contacts (8 Å, |Δi|>4): 493; chains: 2; bounding box: 113×89×88 Å

pLDDT: mean 72.58, std 31.84, range [17.52, 98.94]